Protein 3Q2I (pdb70)

B-factor: mean 26.05, std 10.59, range [9.81, 69.92]

CATH classification: 3.40.50.720 (+1 more: 3.30.360.10)

Sequence (345 aa):
MIVIPPITDRKIRFALVGCGRIANNHFGALEKHADRAELIDVCDIDPAALKAAVERTGARGHASLTDMLAQTDADIVILTTPSGLHPTQSIECSEAGFHVMTEKPMATRWEDGLEMVKAADKAKKHLFVVKQNRRNATLQLLKRAMQEKRFGRIYMVNVNVFWTRPQEYYDAAGWRGTWEFDGGAFMNQASHYVDLLDWLIGPVESVQAYTATLARRNIEVEDTGTVSVKWRSGALGSSMNVVTMLTYPKNLEGSITILGEKGSVRVGGVAVNEIQHWEFSEPHAMDEEIKDASGFGHPLYYDNVIKTMRGEATPETDGREGLKSLELLIAMYLSARDGRRVSLPLDY

Radius of gyration: 20.28 Å; Cα contacts (8 Å, |Δi|>4): 766; chains: 1; bounding box: 46×45×51 Å

Nearest PDB structures (foldseek):
  3q2i-assembly1_A  TM=1.003E+00  e=2.023E-79  Chromobacterium violaceum
  3q2k-assembly2_M  TM=9.928E-01  e=6.592E-62  Bordetella pertussis Tohama I
  3q2k-assembly2_O  TM=9.960E-01  e=1.313E-60  Bordetella pertussis Tohama I
  3q2k-assembly2_P  TM=9.983E-01  e=7.546E-59  Bordetella pertussis Tohama I
  3q2k-assembly1_F  TM=9.954E-01  e=3.368E-58  Bordetella pertussis Tohama I

Organism: Chromobacterium violaceum (strain ATCC 12472 / DSM 30191 / JCM 1249 / CCUG 213 / NBRC 12614 / NCIMB 9131 / NCTC 9757 / MK) (NCBI:txid243365)

Solvent-accessible surface area: 15577 Å² total; per-residue (Å²): 219,108,138,63,99,74,28,98,141,93,82,0,57,0,0,0,6,7,12,44,150,62,0,82,64,0,13,22,0,8,92,139,31,48,134,69,2,68,22,31,3,0,2,21,155,72,107,71,32,24,126,64,4,46,118,107,36,68,5,173,35,13,72,39,17,85,69,0,15,89,118,13,81,8,17,0,0,0,0,10,20,34,7,14,64,1,2,96,23,0,40,58,0,2,134,54,38,19,9,0,0,0,12,43,11,4,0,9,117,33,105,48,0,49,79,0,11,137,14,4,65,174,32,115,66,50,8,1,2,0,18,33,31,23,107,35,34,6,0,38,4,0,46,82,0,31,116,91,158,20,1,26,140,20,108,82,1,40,0,16,0,50,29,32,46,60,48,135,39,6,98,62,38,74,58,36,3,34,103,80,60,1,1,0,0,0,0,19,12,0,10,31,5,0,5,1,1,33,28,7,20,15,84,5,51,4,1,70,9,172,42,38,55,122,57,53,127,31,98,0,4,0,31,7,54,0,52,5,75,2,115,65,34,1,90,9,38,0,41,3,27,0,49,19,196,87,142,50,112,26,0,1,0,30,0,67,12,114,77,7,35,1,71,0,0,19,73,41,1,70,79,22,80,83,46,110,30,76,108,124,59,76,0,36,133,69,24,127,127,18,68,77,122,19,12,18,56,16,0,28,18,0,0,75,13,10,37,52,112,40,105,34,76,3,55,3,134,30,3,21,95,10,3,29,2,2,18,0,0,32,47,1,26,168,67,67,114,147,8,65,20,48,42,69,250

Foldseek 3Di:
DPDDAFDADQAAEEEEEDLDDCVVVVLVLCVVVVVRYAYAEYEYLDVVSQVVCCVVRVHHYDNDLVVCLVDDPGQEYEYPDQQLCQLVSLLVQLVSQHAYEYEPPNHLDQVSLVNSVVSNVVSVHFYHYALQCCPQLLNVLLQVCQVVCQQPQWAEKEWEWEFADDQCNQVVDPQRQASNGYAEQPRHVCVSVLLCCCSRPHAWFWKAKAFDCPDYPGDHGQWMKMWTAHPSRHTYMYTYHNHHPPGQAKGKMWIHHDFWTWIQMDSHSLATDDTGGNDDDPSVVCRVVSNVGGPNVQVVQVSCVSRVNDNHPGTSVNSSRSVQVVVRNVVNNVVVHMGTDDPDD

Structure (mmCIF, N/CA/C/O backbone):
data_3Q2I
#
_entry.id   3Q2I
#
_cell.length_a   106.711
_cell.length_b   106.711
_cell.length_c   143.356
_cell.angle_alpha   90.00
_cell.angle_beta   90.00
_cell.angle_gamma   90.00
#
_symmetry.space_group_name_H-M   'I 4 2 2'
#
loop_
_entity.id
_entity.type
_entity.pdbx_description
1 polymer dehydrogenase
2 non-polymer '1,4-DIHYDRONICOTINAMIDE ADENINE DINUCLEOTIDE'
3 non-polymer '(2S,3S,4R,5R,6R)-5-acetamido-6-[[[(2R,3S,4R,5R)-5-(2,4-dioxopyrimidin-1-yl)-3,4-dihydroxy-oxolan-2-yl]methoxy-hydroxy-phosphoryl]oxy-hydroxy-phosphoryl]oxy-3,4-dihydroxy-oxane-2-carboxylic acid'
4 non-polymer 'CHLORIDE ION'
5 non-polymer 'SODIUM ION'
6 water water
#
loop_
_atom_site.group_PDB
_atom_site.id
_atom_site.type_symbol
_atom_site.label_atom_id
_atom_site.label_alt_id
_atom_site.label_comp_id
_atom_site.label_asym_id
_atom_site.label_entity_id
_atom_site.label_seq_id
_atom_site.pdbx_PDB_ins_code
_atom_site.Cartn_x
_atom_site.Cartn_y
_atom_site.Cartn_z
_atom_site.occupancy
_atom_site.B_iso_or_equiv
_atom_site.auth_seq_id
_atom_site.auth_comp_id
_atom_site.auth_asym_id
_atom_site.auth_atom_id
_atom_site.pdbx_PDB_model_num
ATOM 1 N N . MET A 1 3 ? -15.315 16.466 34.471 1.00 58.80 1 MET A N 1
ATOM 2 C CA . MET A 1 3 ? -15.402 17.783 35.166 1.00 58.45 1 MET A CA 1
ATOM 3 C C . MET A 1 3 ? -16.508 17.696 36.200 1.00 57.83 1 MET A C 1
ATOM 4 O O . MET A 1 3 ? -17.677 17.809 35.842 1.00 57.49 1 MET A O 1
ATOM 9 N N . ILE A 1 4 ? -16.153 17.502 37.467 1.00 55.91 2 ILE A N 1
ATOM 10 C CA . ILE A 1 4 ? -17.068 17.826 38.562 1.00 54.29 2 ILE A CA 1
ATOM 11 C C . ILE A 1 4 ? -17.201 19.350 38.720 1.00 53.11 2 ILE A C 1
ATOM 12 O O . ILE A 1 4 ? -16.328 20.114 38.303 1.00 51.23 2 ILE A O 1
ATOM 17 N N . VAL A 1 5 ? -18.300 19.817 39.301 1.00 51.67 3 VAL A N 1
ATOM 18 C CA . VAL A 1 5 ? -18.307 21.173 39.834 1.00 50.73 3 VAL A CA 1
ATOM 19 C C . VAL A 1 5 ? -17.187 21.321 40.862 1.00 50.63 3 VAL A C 1
ATOM 20 O O . VAL A 1 5 ? -17.130 20.573 41.836 1.00 52.17 3 VAL A O 1
ATOM 24 N N . ILE A 1 6 ? -16.281 22.262 40.611 1.00 49.15 4 ILE A N 1
ATOM 25 C CA . ILE A 1 6 ? -15.296 22.726 41.591 1.00 48.61 4 ILE A CA 1
ATOM 26 C C . ILE A 1 6 ? -15.748 24.038 42.251 1.00 46.61 4 ILE A C 1
ATOM 27 O O . ILE A 1 6 ? -16.248 24.945 41.589 1.00 45.81 4 ILE A O 1
ATOM 32 N N . PRO A 1 7 ? -15.566 24.167 43.570 1.00 45.39 5 PRO A N 1
ATOM 33 C CA . PRO A 1 7 ? -16.030 25.400 44.224 1.00 43.66 5 PR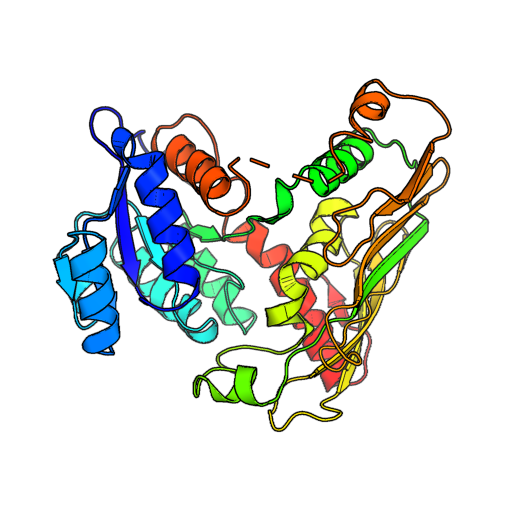O A CA 1
ATOM 34 C C . PRO A 1 7 ? -15.155 26.615 43.906 1.00 40.68 5 PRO A C 1
ATOM 35 O O . PRO A 1 7 ? -13.920 26.501 43.931 1.00 39.53 5 PRO A O 1
ATOM 39 N N . PRO A 1 8 ? -15.783 27.773 43.644 1.00 39.18 6 PRO A N 1
ATOM 40 C CA . PRO A 1 8 ? -15.022 29.002 43.397 1.00 36.27 6 PRO A CA 1
ATOM 41 C C . PRO A 1 8 ? -14.077 29.354 44.556 1.00 36.61 6 PRO A C 1
ATOM 42 O O . PRO A 1 8 ? -14.246 28.918 45.703 1.00 35.63 6 PRO A O 1
ATOM 46 N N . ILE A 1 9 ? -13.037 30.110 44.242 1.00 34.53 7 ILE A N 1
ATOM 47 C CA . ILE A 1 9 ? -12.110 30.589 45.252 1.00 37.85 7 ILE A CA 1
ATOM 48 C C . ILE A 1 9 ? -12.417 32.076 45.436 1.00 41.75 7 ILE A C 1
ATOM 49 O O . ILE A 1 9 ? -12.395 32.841 44.469 1.00 43.53 7 ILE A O 1
ATOM 54 N N . THR A 1 10 ? -12.774 32.478 46.655 1.00 44.51 8 THR A N 1
ATOM 55 C CA . THR A 1 10 ? -13.540 33.726 46.812 1.00 46.96 8 THR A CA 1
ATOM 56 C C . THR A 1 10 ? -12.778 34.835 47.530 1.00 46.51 8 THR A C 1
ATOM 57 O O . THR A 1 10 ? -12.745 35.978 47.063 1.00 49.47 8 THR A O 1
ATOM 61 N N . ASP A 1 11 ? -12.158 34.504 48.656 1.00 46.03 9 ASP A N 1
ATOM 62 C CA . ASP A 1 11 ? -11.817 35.563 49.606 1.00 44.07 9 ASP A CA 1
ATOM 63 C C . ASP A 1 11 ? -10.316 35.656 49.795 1.00 44.66 9 ASP A C 1
ATOM 64 O O . ASP A 1 11 ? -9.824 36.105 50.834 1.00 44.54 9 ASP A O 1
ATOM 69 N N . ARG A 1 12 ? -9.585 35.238 48.769 1.00 40.30 10 ARG A N 1
ATOM 70 C CA . ARG A 1 12 ? -8.143 35.406 48.773 1.00 37.49 10 ARG A CA 1
ATOM 71 C C . ARG A 1 12 ? -7.710 35.581 47.318 1.00 37.70 10 ARG A C 1
ATOM 72 O O . ARG A 1 12 ? -8.507 35.459 46.386 1.00 36.96 10 ARG A O 1
ATOM 80 N N . LYS A 1 13 ? -6.448 35.918 47.111 1.00 34.68 11 LYS A N 1
ATOM 81 C CA . LYS A 1 13 ? -5.929 35.871 45.750 1.00 33.69 11 LYS A CA 1
ATOM 82 C C . LYS A 1 13 ? -5.782 34.400 45.335 1.00 30.31 11 LYS A C 1
ATOM 83 O O . LYS A 1 13 ? -5.568 33.518 46.171 1.00 27.78 11 LYS A O 1
ATOM 89 N N . ILE A 1 14 ? -5.917 34.140 44.034 1.00 30.30 12 ILE A N 1
ATOM 90 C CA . ILE A 1 14 ? -5.456 32.858 43.472 1.00 31.36 12 ILE A CA 1
ATOM 91 C C . ILE A 1 14 ? -3.933 32.695 43.556 1.00 29.68 12 ILE A C 1
ATOM 92 O O . ILE A 1 14 ? -3.181 33.630 43.267 1.00 30.29 12 ILE A O 1
ATOM 97 N N . ARG A 1 15 ? -3.489 31.505 43.940 1.00 27.20 13 ARG A N 1
ATOM 98 C CA . ARG A 1 15 ? -2.090 31.240 44.153 1.00 27.62 13 ARG A CA 1
ATOM 99 C C . ARG A 1 15 ? -1.511 30.463 42.967 1.00 26.62 13 ARG A C 1
ATOM 100 O O . ARG A 1 15 ? -2.119 29.469 42.553 1.00 27.68 13 ARG A O 1
ATOM 108 N N . PHE A 1 16 ? -0.392 30.950 42.443 1.00 26.21 14 PHE A N 1
ATOM 109 C CA . PHE A 1 16 ? 0.325 30.302 41.319 1.00 23.34 14 PHE A CA 1
ATOM 110 C C . PHE A 1 16 ? 1.692 29.777 41.740 1.00 26.84 14 PHE A C 1
ATOM 111 O O . PHE A 1 16 ? 2.405 30.381 42.555 1.00 26.06 14 PHE A O 1
ATOM 119 N N . ALA A 1 17 ? 2.118 28.641 41.178 1.00 25.44 15 ALA A N 1
ATOM 120 C CA . ALA A 1 17 ? 3.516 28.242 41.274 1.00 21.81 15 ALA A CA 1
ATOM 121 C C . ALA A 1 17 ? 4.001 28.104 39.825 1.00 25.43 15 ALA A C 1
ATOM 122 O O . ALA A 1 17 ? 3.171 27.913 38.894 1.00 22.42 15 ALA A O 1
ATOM 124 N N . LEU A 1 18 ? 5.298 28.310 39.610 1.00 23.02 16 LEU A N 1
ATOM 125 C CA . LEU A 1 18 ? 5.801 28.212 38.244 1.00 22.75 16 LEU A CA 1
ATOM 126 C C . LEU A 1 18 ? 7.065 27.365 38.137 1.00 26.09 16 LEU A C 1
ATOM 127 O O . LEU A 1 18 ? 7.968 27.446 38.967 1.00 26.47 16 LEU A O 1
ATOM 132 N N . VAL A 1 19 ? 7.149 26.517 37.114 1.00 23.08 17 VAL A N 1
ATOM 133 C CA . VAL A 1 19 ? 8.360 25.725 36.920 1.00 24.61 17 VAL A CA 1
ATOM 134 C C . VAL A 1 19 ? 8.958 26.001 35.545 1.00 24.83 17 VAL A C 1
ATOM 135 O O . VAL A 1 19 ? 8.230 26.032 34.537 1.00 22.86 17 VAL A O 1
ATOM 139 N N . GLY A 1 20 ? 10.251 26.294 35.545 1.00 21.81 18 GLY A N 1
ATOM 140 C CA . GLY A 1 20 ? 10.950 26.716 34.322 1.00 22.87 18 GLY A CA 1
ATOM 141 C C . GLY A 1 20 ? 11.136 28.209 34.146 1.00 19.59 18 GLY A C 1
ATOM 142 O O . GLY A 1 20 ? 10.354 28.916 33.524 1.00 22.01 18 GLY A O 1
ATOM 143 N N . CYS A 1 21 ? 12.212 28.701 34.761 1.00 25.25 19 CYS A N 1
ATOM 144 C CA . CYS A 1 21 ? 12.346 30.127 34.901 1.00 20.91 19 CYS A CA 1
ATOM 145 C C . CYS A 1 21 ? 13.215 30.623 33.736 1.00 24.65 19 CYS A C 1
ATOM 146 O O . CYS A 1 21 ? 14.340 31.112 33.945 1.00 24.42 19 CYS A O 1
ATOM 149 N N . GLY A 1 22 ? 12.735 30.429 32.511 1.00 23.31 20 GLY A N 1
ATOM 150 C CA . GLY A 1 22 ? 13.444 30.937 31.326 1.00 22.83 20 GLY A CA 1
ATOM 151 C C . GLY A 1 22 ? 12.810 32.124 30.634 1.00 24.42 20 GLY A C 1
ATOM 152 O O . GLY A 1 22 ? 12.200 33.009 31.260 1.00 24.55 20 GLY A O 1
ATOM 153 N N . ARG A 1 23 ? 12.937 32.144 29.307 1.00 20.88 21 ARG A N 1
ATOM 154 C CA . ARG A 1 23 ? 12.490 33.229 28.483 1.00 21.35 21 ARG A CA 1
ATOM 155 C C . ARG A 1 23 ? 11.017 33.579 28.629 1.00 25.79 21 ARG A C 1
ATOM 156 O O . ARG A 1 23 ? 10.699 34.756 28.922 1.00 26.63 21 ARG A O 1
ATOM 164 N N . ILE A 1 24 ? 10.077 32.637 28.407 1.00 22.95 22 ILE A N 1
ATOM 165 C CA . ILE A 1 24 ? 8.677 33.107 28.430 1.00 24.91 22 ILE A CA 1
ATOM 166 C C . ILE A 1 24 ? 8.205 33.260 29.882 1.00 23.64 22 ILE A C 1
ATOM 167 O O . ILE A 1 24 ? 7.177 33.892 30.105 1.00 26.04 22 ILE A O 1
ATOM 172 N N . ALA A 1 25 ? 8.910 32.680 30.841 1.00 21.95 23 ALA A N 1
ATOM 173 C CA . ALA A 1 25 ? 8.494 32.922 32.216 1.00 26.98 23 ALA A CA 1
ATOM 174 C C . ALA A 1 25 ? 8.486 34.435 32.467 1.00 28.23 23 ALA A C 1
ATOM 175 O O . ALA A 1 25 ? 7.680 34.944 33.254 1.00 27.49 23 ALA A O 1
ATOM 177 N N . ASN A 1 26 ? 9.388 35.174 31.823 1.00 27.58 24 ASN A N 1
ATOM 178 C CA . ASN A 1 26 ? 9.301 36.641 31.925 1.00 27.41 24 ASN A CA 1
ATOM 179 C C . ASN A 1 26 ? 7.902 37.210 31.643 1.00 30.73 24 ASN A C 1
ATOM 180 O O . ASN A 1 26 ? 7.381 38.080 32.360 1.00 27.18 24 ASN A O 1
ATOM 185 N N . ASN A 1 27 ? 7.236 36.715 30.603 1.00 26.88 25 ASN A N 1
ATOM 186 C CA . ASN A 1 27 ? 5.910 37.196 30.252 1.00 25.15 25 ASN A CA 1
ATOM 187 C C . ASN A 1 27 ? 4.840 36.782 31.264 1.00 27.05 25 ASN A C 1
ATOM 188 O O . ASN A 1 27 ? 3.812 37.454 31.381 1.00 29.73 25 ASN A O 1
ATOM 193 N N . HIS A 1 28 ? 5.034 35.636 31.909 1.00 26.42 26 HIS A N 1
ATOM 194 C CA . HIS A 1 28 ? 4.124 35.188 32.947 1.00 25.24 26 HIS A CA 1
ATOM 195 C C . HIS A 1 28 ? 4.344 36.037 34.204 1.00 27.77 26 HIS A C 1
ATOM 196 O O . HIS A 1 28 ? 3.356 36.456 34.835 1.00 26.55 26 HIS A O 1
ATOM 203 N N . PHE A 1 29 ? 5.612 36.284 34.550 1.00 25.18 27 PHE A N 1
ATOM 204 C CA . PHE A 1 29 ? 5.865 37.217 35.691 1.00 28.90 27 PHE A CA 1
ATOM 205 C C . PHE A 1 29 ? 5.160 38.565 35.461 1.00 31.87 27 PHE A C 1
ATOM 206 O O . PHE A 1 29 ? 4.429 39.072 36.335 1.00 29.08 27 PHE A O 1
ATOM 214 N N . GLY A 1 30 ? 5.369 39.177 34.303 1.00 33.62 28 GLY A N 1
ATOM 215 C CA . GLY A 1 30 ? 4.714 40.435 33.960 1.00 32.33 28 GLY A CA 1
ATOM 216 C C . GLY A 1 30 ? 3.207 40.335 34.089 1.00 36.25 28 GLY A C 1
ATOM 217 O O . GLY A 1 30 ? 2.544 41.222 34.648 1.00 35.30 28 GLY A O 1
ATOM 218 N N . ALA A 1 31 ? 2.639 39.252 33.560 1.00 32.94 29 ALA A N 1
ATOM 219 C CA . ALA A 1 31 ? 1.203 39.069 33.599 1.00 31.63 29 ALA A CA 1
ATOM 220 C C . ALA A 1 31 ? 0.688 39.012 35.030 1.00 31.72 29 ALA A C 1
ATOM 221 O O . ALA A 1 31 ? -0.367 39.577 35.335 1.00 34.51 29 ALA A O 1
ATOM 223 N N . LEU A 1 32 ? 1.408 38.278 35.863 1.00 30.06 30 LEU A N 1
ATOM 224 C CA . LEU A 1 32 ? 1.026 38.076 37.252 1.00 31.24 30 LEU A CA 1
ATOM 225 C C . LEU A 1 32 ? 1.189 39.378 38.041 1.00 34.49 30 LEU A C 1
ATOM 226 O O . LEU A 1 32 ? 0.324 39.713 38.863 1.00 33.04 30 LEU A O 1
ATOM 231 N N . GLU A 1 33 ? 2.262 40.113 37.745 1.00 33.76 31 GLU A N 1
ATOM 232 C CA . GLU A 1 33 ? 2.450 41.463 38.318 1.00 34.66 31 GLU A CA 1
ATOM 233 C C . GLU A 1 33 ? 1.269 42.369 38.032 1.00 37.11 31 GLU A C 1
ATOM 234 O O . GLU A 1 33 ? 0.766 43.040 38.943 1.00 37.44 31 GLU A O 1
ATOM 240 N N . LYS A 1 34 ? 0.836 42.412 36.776 1.00 34.57 32 LYS A N 1
ATOM 241 C CA . LYS A 1 34 ? -0.391 43.105 36.427 1.00 34.27 32 LYS A CA 1
ATOM 242 C C . LYS A 1 34 ? -1.587 42.673 37.271 1.00 36.04 32 LYS A C 1
ATOM 243 O O . LYS A 1 34 ? -2.374 43.502 37.704 1.00 35.06 32 LYS A O 1
ATOM 249 N N . HIS A 1 35 ? -1.734 41.381 37.519 1.00 34.66 33 HIS A N 1
ATOM 250 C CA . HIS A 1 35 ? -2.975 40.912 38.115 1.00 34.09 33 HIS A CA 1
ATOM 251 C C . HIS A 1 35 ? -2.746 40.783 39.624 1.00 32.50 33 HIS A C 1
ATOM 252 O O . HIS A 1 35 ? -3.421 39.997 40.308 1.00 33.04 33 HIS A O 1
ATOM 259 N N . ALA A 1 36 ? -1.826 41.586 40.168 1.00 30.94 34 ALA A N 1
ATOM 260 C CA . ALA A 1 36 ? -1.399 41.379 41.560 1.00 34.73 34 ALA A CA 1
ATOM 261 C C . ALA A 1 36 ? -2.503 41.493 42.637 1.00 34.13 34 ALA A C 1
ATOM 262 O O . ALA A 1 36 ? -2.336 40.981 43.739 1.00 37.62 34 ALA A O 1
ATOM 264 N N . ASP A 1 37 ? -3.618 42.146 42.346 1.00 35.30 35 ASP A N 1
ATOM 265 C CA . ASP A 1 37 ? -4.706 42.217 43.320 1.00 38.03 35 ASP A CA 1
ATOM 266 C C . ASP A 1 37 ? -5.548 40.946 43.399 1.00 39.10 35 ASP A C 1
ATOM 267 O O . ASP A 1 37 ? -6.193 40.706 44.419 1.00 36.91 35 ASP A O 1
ATOM 272 N N . ARG A 1 38 ? -5.535 40.128 42.339 1.00 37.35 36 ARG A N 1
ATOM 273 C CA . ARG A 1 38 ? -6.361 38.922 42.239 1.00 37.97 36 ARG A CA 1
ATOM 274 C C . ARG A 1 38 ? -5.501 37.667 42.376 1.00 34.82 36 ARG A C 1
ATOM 275 O O . ARG A 1 38 ? -5.991 36.560 42.626 1.00 33.57 36 ARG A O 1
ATOM 283 N N . ALA A 1 39 ? -4.194 37.829 42.193 1.00 34.33 37 ALA A N 1
ATOM 284 C CA . ALA A 1 39 ? -3.311 36.683 42.020 1.00 34.58 37 ALA A CA 1
ATOM 285 C C . ALA A 1 39 ? -1.940 36.944 42.623 1.00 34.65 37 ALA A C 1
ATOM 286 O O . ALA A 1 39 ? -1.413 38.059 42.536 1.00 36.89 37 ALA A O 1
ATOM 288 N N . GLU A 1 40 ? -1.323 35.894 43.151 1.00 32.43 38 GLU A N 1
ATOM 289 C CA . GLU A 1 40 ? 0.079 35.966 43.513 1.00 33.85 38 GLU A CA 1
ATOM 290 C C . GLU A 1 40 ? 0.879 34.726 43.123 1.00 33.14 38 GLU A C 1
ATOM 291 O O . GLU A 1 40 ? 0.364 33.602 43.116 1.00 31.37 38 GLU A O 1
ATOM 297 N N . LEU A 1 41 ? 2.155 34.960 42.834 1.00 30.57 39 LEU A N 1
ATOM 298 C CA . LEU A 1 41 ? 3.098 33.895 42.532 1.00 30.69 39 LEU A CA 1
ATOM 299 C C . LEU A 1 41 ? 3.895 33.588 43.793 1.00 30.53 39 LEU A C 1
ATOM 300 O O . LEU A 1 41 ? 4.693 34.415 44.238 1.00 34.97 39 LEU A O 1
ATOM 305 N N . ILE A 1 42 ? 3.711 32.403 44.357 1.00 30.36 40 ILE A N 1
ATOM 306 C CA . ILE A 1 42 ? 4.261 32.071 45.659 1.00 31.52 40 ILE A CA 1
ATOM 307 C C . ILE A 1 42 ? 5.436 31.102 45.634 1.00 32.16 40 ILE A C 1
ATOM 308 O O . ILE A 1 42 ? 6.128 30.939 46.639 1.00 32.00 40 ILE A O 1
ATOM 313 N N . ASP A 1 43 ? 5.674 30.426 44.498 1.00 29.75 41 ASP A N 1
ATOM 314 C CA . ASP A 1 43 ? 6.733 29.441 44.460 1.00 26.30 41 ASP A CA 1
ATOM 315 C C . ASP A 1 43 ? 7.240 29.334 43.012 1.00 26.43 41 ASP A C 1
ATOM 316 O O . ASP A 1 43 ? 6.423 29.414 42.094 1.00 26.85 41 ASP A O 1
ATOM 321 N N . VAL A 1 44 ? 8.555 29.252 42.845 1.00 24.05 42 VAL A N 1
ATOM 322 C CA . VAL A 1 44 ? 9.162 29.128 41.511 1.00 24.49 42 VAL A CA 1
ATOM 323 C C . VAL A 1 44 ? 10.176 28.004 41.563 1.00 24.63 42 VAL A C 1
ATOM 324 O O . VAL A 1 44 ? 10.739 27.660 42.616 1.00 27.09 42 VAL A O 1
ATOM 328 N N . CYS A 1 45 ? 10.398 27.361 40.403 1.00 25.11 43 CYS A N 1
ATOM 329 C CA . CYS A 1 45 ? 11.256 26.195 40.362 1.00 26.71 43 CYS A CA 1
ATOM 330 C C . CYS A 1 45 ? 12.095 26.238 39.080 1.00 26.42 43 CYS A C 1
ATOM 331 O O . CYS A 1 45 ? 11.563 26.531 38.002 1.00 25.74 43 CYS A O 1
ATOM 334 N N . ASP A 1 46 ? 13.393 25.978 39.225 1.00 26.19 44 ASP A N 1
ATOM 335 C CA . ASP A 1 46 ? 14.301 25.789 38.088 1.00 25.20 44 ASP A CA 1
ATOM 336 C C . ASP A 1 46 ? 15.489 24.920 38.460 1.00 29.03 44 ASP A C 1
ATOM 337 O O . ASP A 1 46 ? 16.015 25.006 39.593 1.00 30.33 44 ASP A O 1
ATOM 342 N N . ILE A 1 47 ? 15.899 24.014 37.569 1.00 27.17 45 ILE A N 1
ATOM 343 C CA . ILE A 1 47 ? 17.041 23.161 37.898 1.00 27.59 45 ILE A CA 1
ATOM 344 C C . ILE A 1 47 ? 18.372 23.916 37.733 1.00 26.51 45 ILE A C 1
ATOM 345 O O . ILE A 1 47 ? 19.438 23.371 38.054 1.00 28.91 45 ILE A O 1
ATOM 350 N N . ASP A 1 48 ? 18.328 25.109 37.153 1.00 29.53 46 ASP A N 1
ATOM 351 C CA . ASP A 1 48 ? 19.539 25.926 37.004 1.00 32.72 46 ASP A CA 1
ATOM 352 C C . ASP A 1 48 ? 19.546 26.998 38.107 1.00 31.15 46 ASP A C 1
ATOM 353 O O . ASP A 1 48 ? 18.718 27.904 38.082 1.00 30.96 46 ASP A O 1
ATOM 358 N N . PRO A 1 49 ? 20.476 26.893 39.067 1.00 36.43 47 PRO A N 1
ATOM 359 C CA . PRO A 1 49 ? 20.550 27.844 40.190 1.00 35.87 47 PRO A CA 1
ATOM 360 C C . PRO A 1 49 ? 20.475 29.332 39.844 1.00 36.86 47 PRO A C 1
ATOM 361 O O . PRO A 1 49 ? 19.724 30.094 40.482 1.00 35.89 47 PRO A O 1
ATOM 365 N N . ALA A 1 50 ? 21.208 29.776 38.831 1.00 35.97 48 ALA A N 1
ATOM 366 C CA . ALA A 1 50 ? 21.138 31.168 38.432 1.00 34.07 48 ALA A CA 1
ATOM 367 C C . ALA A 1 50 ? 19.778 31.605 37.901 1.00 35.14 48 ALA A C 1
ATOM 368 O O . ALA A 1 50 ? 19.329 32.729 38.163 1.00 34.09 48 ALA A O 1
ATOM 370 N N . ALA A 1 51 ? 19.147 30.779 37.061 1.00 29.97 49 ALA A N 1
ATOM 371 C CA . ALA A 1 51 ? 17.881 31.219 36.497 1.00 30.40 49 ALA A CA 1
ATOM 372 C C . ALA A 1 51 ? 16.866 31.34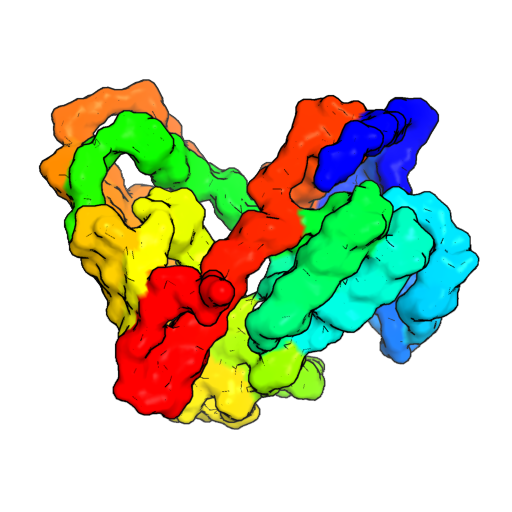2 37.652 1.00 26.07 49 ALA A C 1
ATOM 373 O O . ALA A 1 51 ? 15.986 32.201 37.628 1.00 27.75 49 ALA A O 1
ATOM 375 N N . LEU A 1 52 ? 16.947 30.390 38.572 1.00 26.50 50 LEU A N 1
ATOM 376 C CA . LEU A 1 52 ? 16.077 30.372 39.735 1.00 26.95 50 LEU A CA 1
ATOM 377 C C . LEU A 1 52 ? 16.341 31.574 40.639 1.00 27.12 50 LEU A C 1
ATOM 378 O O . LEU A 1 52 ? 15.408 32.269 41.031 1.00 29.09 50 LEU A O 1
ATOM 383 N N . LYS A 1 53 ? 17.623 31.877 40.835 1.00 30.77 51 LYS A N 1
ATOM 384 C CA . LYS A 1 53 ? 17.993 33.069 41.599 1.00 30.96 51 LYS A CA 1
ATOM 385 C C . LYS A 1 53 ? 17.357 34.329 41.019 1.00 30.16 51 LYS A C 1
ATOM 386 O O . LYS A 1 53 ? 16.754 35.128 41.741 1.00 28.71 51 LYS A O 1
ATOM 392 N N . ALA A 1 54 ? 17.460 34.535 39.710 1.00 26.71 52 ALA A N 1
ATOM 393 C CA . ALA A 1 54 ? 16.909 35.727 39.111 1.00 29.36 52 ALA A CA 1
ATOM 394 C C . ALA A 1 54 ? 15.411 35.809 39.324 1.00 29.73 52 ALA A C 1
ATOM 395 O O . ALA A 1 54 ? 14.879 36.893 39.554 1.00 29.62 52 ALA A O 1
ATOM 397 N N . ALA A 1 55 ? 14.715 34.675 39.177 1.00 29.83 53 ALA A N 1
ATOM 398 C CA . ALA A 1 55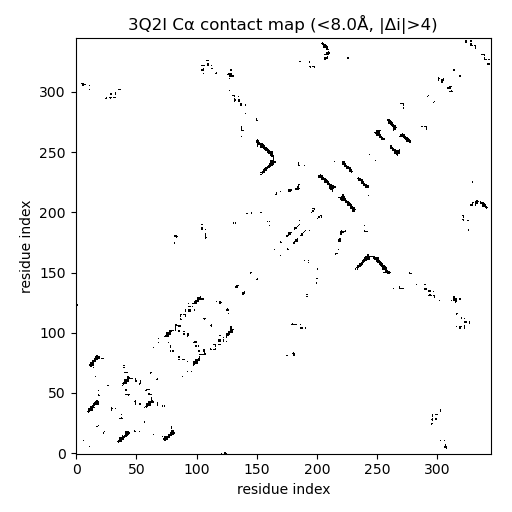 ? 13.259 34.664 39.322 1.00 28.41 53 ALA A CA 1
ATOM 399 C C . ALA A 1 55 ? 12.842 34.973 40.770 1.00 26.10 53 ALA A C 1
ATOM 400 O O . ALA A 1 55 ? 11.895 35.751 41.004 1.00 26.65 53 ALA A O 1
ATOM 402 N N . VAL A 1 56 ? 13.516 34.337 41.716 1.00 25.86 54 VAL A N 1
ATOM 403 C CA . VAL A 1 56 ? 13.169 34.558 43.131 1.00 29.28 54 VAL A CA 1
ATOM 404 C C . VAL A 1 56 ? 13.381 36.029 43.535 1.00 31.22 54 VAL A C 1
ATOM 405 O O . VAL A 1 56 ? 12.566 36.644 44.230 1.00 30.06 54 VAL A O 1
ATOM 409 N N . GLU A 1 57 ? 14.468 36.619 43.055 1.00 32.45 55 GLU A N 1
ATOM 410 C CA . GLU A 1 57 ? 14.746 38.006 43.365 1.00 33.56 55 GLU A CA 1
ATOM 411 C C . GLU A 1 57 ? 13.773 38.959 42.679 1.00 36.67 55 GLU A C 1
ATOM 412 O O . GLU A 1 57 ? 13.275 39.897 43.301 1.00 37.29 55 GLU A O 1
ATOM 418 N N . ARG A 1 58 ? 13.366 38.652 41.447 1.00 32.91 56 ARG A N 1
ATOM 419 C CA . ARG A 1 58 ? 12.374 39.478 40.782 1.00 34.60 56 ARG A CA 1
ATOM 420 C C . ARG A 1 58 ? 10.971 39.393 41.412 1.00 35.69 56 ARG A C 1
ATOM 421 O O . ARG A 1 58 ? 10.247 40.389 41.446 1.00 36.66 56 ARG A O 1
ATOM 429 N N . THR A 1 59 ? 10.546 38.198 41.811 1.00 35.53 57 THR A N 1
ATOM 430 C CA . THR A 1 59 ? 9.113 37.957 42.046 1.00 32.58 57 THR A CA 1
ATOM 431 C C . THR A 1 59 ? 8.816 37.861 43.538 1.00 34.23 57 THR A C 1
ATOM 432 O O . THR A 1 59 ? 7.663 38.012 43.936 1.00 34.73 57 THR A O 1
ATOM 436 N N . GLY A 1 60 ? 9.838 37.576 44.341 1.00 33.35 58 GLY A N 1
ATOM 437 C CA . GLY A 1 60 ? 9.666 37.391 45.785 1.00 35.28 58 GLY A CA 1
ATOM 438 C C . GLY A 1 60 ? 9.190 36.003 46.190 1.00 36.13 58 GLY A C 1
ATOM 439 O O . GLY A 1 60 ? 9.092 35.678 47.376 1.00 34.28 58 GLY A O 1
ATOM 440 N N . ALA A 1 61 ? 8.841 35.173 45.206 1.00 34.37 59 ALA A N 1
ATOM 441 C CA . ALA A 1 61 ? 8.368 33.821 45.463 1.00 32.12 59 ALA A CA 1
ATOM 442 C C . ALA A 1 61 ? 9.446 32.990 46.133 1.00 28.56 59 ALA A C 1
ATOM 443 O O . ALA A 1 61 ? 10.617 33.294 45.939 1.00 33.11 59 ALA A O 1
ATOM 445 N N . ARG A 1 62 ? 9.080 31.928 46.856 1.00 27.45 60 ARG A N 1
ATOM 446 C CA . ARG A 1 62 ? 10.062 30.950 47.294 1.00 28.37 60 ARG A CA 1
ATOM 447 C C . ARG A 1 62 ? 10.601 30.146 46.123 1.00 30.92 60 ARG A C 1
ATOM 448 O O . ARG A 1 62 ? 9.834 29.827 45.198 1.00 30.25 60 ARG A O 1
ATOM 456 N N . GLY A 1 63 ? 11.856 29.722 46.257 1.00 29.58 61 GLY A N 1
ATOM 457 C CA . GLY A 1 63 ? 12.562 28.981 45.195 1.00 30.77 61 GLY A CA 1
ATOM 458 C C . GLY A 1 63 ? 12.684 27.499 45.473 1.00 30.35 61 GLY A C 1
ATOM 459 O O . GLY A 1 63 ? 12.829 27.074 46.619 1.00 31.60 61 GLY A O 1
ATOM 460 N N . HIS A 1 64 ? 12.680 26.665 44.426 1.00 28.98 62 HIS A N 1
ATOM 461 C CA . HIS A 1 64 ? 12.894 25.238 44.623 1.00 28.70 62 HIS A CA 1
ATOM 462 C C . HIS A 1 64 ? 13.740 24.675 43.493 1.00 28.34 62 HIS A C 1
ATOM 463 O O . HIS A 1 64 ? 13.598 25.129 42.361 1.00 30.73 62 HIS A O 1
ATOM 470 N N . ALA A 1 65 ? 14.521 23.645 43.794 1.00 29.26 63 ALA A N 1
ATOM 471 C CA . ALA A 1 65 ? 15.464 23.066 42.850 1.00 31.95 63 ALA A CA 1
ATOM 472 C C . ALA A 1 65 ? 14.901 21.885 42.050 1.00 33.33 63 ALA A C 1
ATOM 473 O O . ALA A 1 65 ? 15.537 21.451 41.090 1.00 35.17 63 ALA A O 1
ATOM 475 N N . SER A 1 66 ? 13.786 21.316 42.498 1.00 31.30 64 SER A N 1
ATOM 476 C CA . SER A 1 66 ? 13.100 20.301 41.711 1.00 30.78 64 SER A CA 1
ATOM 477 C C . SER A 1 66 ? 11.592 20.515 41.761 1.00 30.94 64 SER A C 1
ATOM 478 O O . SER A 1 66 ? 11.049 21.026 42.740 1.00 30.72 64 SER A O 1
ATOM 481 N N . LEU A 1 67 ? 10.882 20.079 40.723 1.00 27.26 65 LEU A N 1
ATOM 482 C CA . LEU A 1 67 ? 9.438 20.154 40.706 1.00 24.31 65 LEU A CA 1
ATOM 483 C C . LEU A 1 67 ? 8.833 19.304 41.818 1.00 24.77 65 LEU A C 1
ATOM 484 O O . LEU A 1 67 ? 7.871 19.714 42.469 1.00 27.09 65 LEU A O 1
ATOM 489 N N . THR A 1 68 ? 9.383 18.118 42.024 1.00 26.16 66 THR A N 1
ATOM 490 C CA . THR A 1 68 ? 8.838 17.185 42.993 1.00 28.97 66 THR A CA 1
ATOM 491 C C . THR A 1 68 ? 8.845 17.779 44.406 1.00 30.88 66 THR A C 1
ATOM 492 O O . THR A 1 68 ? 7.856 17.651 45.125 1.00 31.26 66 THR A O 1
ATOM 496 N N . ASP A 1 69 ? 9.927 18.470 44.750 1.00 32.70 67 ASP A N 1
ATOM 497 C CA . ASP A 1 69 ? 9.966 19.249 45.998 1.00 34.48 67 ASP A CA 1
ATOM 498 C C . ASP A 1 69 ? 8.962 20.388 46.042 1.00 34.42 67 ASP A C 1
ATOM 499 O O . ASP A 1 69 ? 8.282 20.557 47.057 1.00 38.37 67 ASP A O 1
ATOM 504 N N . MET A 1 70 ? 8.924 21.233 45.014 1.00 31.47 68 MET A N 1
ATOM 505 C CA . MET A 1 70 ? 7.967 22.330 45.010 1.00 29.83 68 MET A CA 1
ATOM 506 C C . MET A 1 70 ? 6.551 21.795 45.232 1.00 32.51 68 MET A C 1
ATOM 507 O O . MET A 1 70 ? 5.765 22.427 45.962 1.00 31.97 68 MET A O 1
ATOM 512 N N . LEU A 1 71 ? 6.225 20.633 44.653 1.00 30.18 69 LEU A N 1
ATOM 513 C CA . LEU A 1 71 ? 4.860 20.110 44.734 1.00 32.64 69 LEU A CA 1
ATOM 514 C C . LEU A 1 71 ? 4.539 19.625 46.133 1.00 34.74 69 LEU A C 1
ATOM 515 O O . LEU A 1 71 ? 3.391 19.722 46.576 1.00 35.47 69 LEU A O 1
ATOM 520 N N . ALA A 1 72 ? 5.554 19.094 46.804 1.00 34.92 70 ALA A N 1
ATOM 521 C CA . ALA A 1 72 ? 5.434 18.724 48.219 1.00 38.00 70 ALA A CA 1
ATOM 522 C C . ALA A 1 72 ? 5.201 19.927 49.162 1.00 39.04 70 ALA A C 1
ATOM 523 O O . ALA A 1 72 ? 4.739 19.762 50.293 1.00 41.06 70 ALA A O 1
ATOM 525 N N . GLN A 1 73 ? 5.517 21.137 48.719 1.00 37.30 71 GLN A N 1
ATOM 526 C CA . GLN A 1 73 ? 5.482 22.285 49.610 1.00 38.35 71 GLN A CA 1
ATOM 527 C C . GLN A 1 73 ? 4.396 23.310 49.302 1.00 39.36 71 GLN A C 1
ATOM 528 O O . GLN A 1 73 ? 3.780 23.880 50.210 1.00 38.57 71 GLN A O 1
ATOM 534 N N . THR A 1 74 ? 4.146 23.561 48.024 1.00 34.69 72 THR A N 1
ATOM 535 C CA . THR A 1 74 ? 3.362 24.714 47.635 1.00 33.78 72 THR A CA 1
ATOM 536 C C . THR A 1 74 ? 1.879 24.496 47.932 1.00 33.00 72 THR A C 1
ATOM 537 O O . THR A 1 74 ? 1.382 23.377 47.872 1.00 34.05 72 THR A O 1
ATOM 541 N N . ASP A 1 75 ? 1.166 25.551 48.285 1.00 35.93 73 ASP A N 1
ATOM 542 C CA . ASP A 1 75 ? -0.289 25.443 48.280 1.00 36.42 73 ASP A CA 1
ATOM 543 C C . ASP A 1 75 ? -0.838 26.296 47.147 1.00 33.41 73 ASP A C 1
ATOM 544 O O . ASP A 1 75 ? -1.853 26.983 47.251 1.00 31.12 73 ASP A O 1
ATOM 549 N N . ALA A 1 76 ? -0.126 26.280 46.021 1.00 29.61 74 ALA A N 1
ATOM 550 C CA . ALA A 1 76 ? -0.637 26.994 44.856 1.00 29.41 74 ALA A CA 1
ATOM 551 C C . ALA A 1 76 ? -1.932 26.331 44.420 1.00 25.20 74 ALA A C 1
ATOM 552 O O . ALA A 1 76 ? -2.112 25.136 44.654 1.00 31.09 74 ALA A O 1
ATOM 554 N N . ASP A 1 77 ? -2.812 27.111 43.801 1.00 25.72 75 ASP A N 1
ATOM 555 C CA . ASP A 1 77 ? -4.017 26.591 43.149 1.00 24.38 75 ASP A CA 1
ATOM 556 C C . ASP A 1 77 ? -3.620 25.990 41.778 1.00 24.83 75 ASP A C 1
ATOM 557 O O . ASP A 1 77 ? -4.140 24.949 41.387 1.00 23.92 75 ASP A O 1
ATOM 562 N N . ILE A 1 78 ? -2.764 26.708 41.067 1.00 25.50 76 ILE A N 1
ATOM 563 C CA . ILE A 1 78 ? -2.331 26.354 39.700 1.00 23.50 76 ILE A CA 1
ATOM 564 C C . ILE A 1 78 ? -0.806 26.297 39.600 1.00 25.17 76 ILE A C 1
ATOM 565 O O . ILE A 1 78 ? -0.102 27.138 40.165 1.00 24.76 76 ILE A O 1
ATOM 570 N N . VAL A 1 79 ? -0.281 25.308 38.877 1.00 24.01 77 VAL A N 1
ATOM 571 C CA . VAL A 1 79 ? 1.158 25.145 38.660 1.00 21.89 77 VAL A CA 1
ATOM 572 C C . VAL A 1 79 ? 1.367 25.437 37.182 1.00 23.28 77 VAL A C 1
ATOM 573 O O . VAL A 1 79 ? 0.662 24.865 36.337 1.00 20.74 77 VAL A O 1
ATOM 577 N N . ILE A 1 80 ? 2.257 26.369 36.876 1.00 20.40 78 ILE A N 1
ATOM 578 C CA . ILE A 1 80 ? 2.433 26.880 35.514 1.00 20.97 78 ILE A CA 1
ATOM 579 C C . ILE A 1 80 ? 3.675 26.174 34.963 1.00 22.39 78 ILE A C 1
ATOM 580 O O . ILE A 1 80 ? 4.715 26.091 35.642 1.00 19.52 78 ILE A O 1
ATOM 585 N N . LEU A 1 81 ? 3.568 25.607 33.750 1.00 18.27 79 LEU A N 1
ATOM 586 C CA . LEU A 1 81 ? 4.702 24.876 33.167 1.00 20.74 79 LEU A CA 1
ATOM 587 C C . LEU A 1 81 ? 5.331 25.693 32.029 1.00 18.28 79 LEU A C 1
ATOM 588 O O . LEU A 1 81 ? 4.729 25.857 30.956 1.00 20.22 79 LEU A O 1
ATOM 593 N N . THR A 1 82 ? 6.509 26.266 32.280 1.00 18.97 80 THR A N 1
ATOM 594 C CA . THR A 1 82 ? 7.215 27.079 31.301 1.00 19.56 80 THR A CA 1
ATOM 595 C C . THR A 1 82 ? 8.617 26.458 31.058 1.00 21.25 80 THR A C 1
ATOM 596 O O . THR A 1 82 ? 9.611 27.146 30.773 1.00 22.14 80 THR A O 1
ATOM 600 N N . THR A 1 83 ? 8.664 25.135 31.122 1.00 21.47 81 THR A N 1
ATOM 601 C CA . THR A 1 83 ? 9.803 24.278 30.800 1.00 19.58 81 THR A CA 1
ATOM 602 C C . THR A 1 83 ? 9.851 23.912 29.318 1.00 19.75 81 THR A C 1
ATOM 603 O O . THR A 1 83 ? 8.933 24.238 28.558 1.00 19.41 81 THR A O 1
ATOM 607 N N . PRO A 1 84 ? 10.955 23.295 28.907 1.00 17.16 82 PRO A N 1
ATOM 608 C CA . PRO A 1 84 ? 10.956 22.744 27.550 1.00 17.65 82 PRO A CA 1
ATOM 609 C C . PRO A 1 84 ? 9.691 21.928 27.217 1.00 18.72 82 PRO A C 1
ATOM 610 O O . PRO A 1 84 ? 9.204 21.172 28.059 1.00 18.71 82 PRO A O 1
ATOM 614 N N . SER A 1 85 ? 9.214 22.051 25.984 1.00 18.25 83 SER A N 1
ATOM 615 C CA . SER A 1 85 ? 7.894 21.559 25.609 1.00 18.00 83 SER A CA 1
ATOM 616 C C . SER A 1 85 ? 7.727 20.077 25.895 1.00 15.85 83 SER A C 1
ATOM 617 O O . SER A 1 85 ? 6.669 19.658 26.404 1.00 16.23 83 SER A O 1
ATOM 620 N N . GLY A 1 86 ? 8.745 19.273 25.566 1.00 16.13 84 GLY A N 1
ATOM 621 C CA . GLY A 1 86 ? 8.682 17.812 25.736 1.00 18.88 84 GLY A CA 1
ATOM 622 C C . GLY A 1 86 ? 8.619 17.339 27.184 1.00 17.47 84 GLY A C 1
ATOM 623 O O . GLY A 1 86 ? 8.356 16.168 27.477 1.00 17.97 84 GLY A O 1
ATOM 624 N N . LEU A 1 87 ? 8.877 18.277 28.121 1.00 18.30 85 LEU A N 1
ATOM 625 C CA . LEU A 1 87 ? 8.679 17.970 29.530 1.00 17.39 85 LEU A CA 1
ATOM 626 C C . LEU A 1 87 ? 7.277 18.281 30.059 1.00 16.26 85 LEU A C 1
ATOM 627 O O . LEU A 1 87 ? 6.897 17.749 31.097 1.00 18.11 85 LEU A O 1
ATOM 632 N N . HIS A 1 88 ? 6.478 19.016 29.308 1.00 15.32 86 HIS A N 1
ATOM 633 C CA . HIS A 1 88 ? 5.149 19.406 29.833 1.00 15.28 86 HIS A CA 1
ATOM 634 C C . HIS A 1 88 ? 4.330 18.180 30.229 1.00 18.24 86 HIS A C 1
ATOM 635 O O . HIS A 1 88 ? 3.621 18.184 31.205 1.00 18.18 86 HIS A O 1
ATOM 642 N N . PRO A 1 89 ? 4.291 17.126 29.394 1.00 16.99 87 PRO A N 1
ATOM 643 C CA . PRO A 1 89 ? 3.396 16.025 29.765 1.00 18.33 87 PRO A CA 1
ATOM 644 C C . PRO A 1 89 ? 3.738 15.358 31.085 1.00 18.28 87 PRO A C 1
ATOM 645 O O . PRO A 1 89 ? 2.825 15.141 31.909 1.00 18.64 87 PRO A O 1
ATOM 649 N N . THR A 1 90 ? 4.988 14.937 31.286 1.00 16.80 88 THR A N 1
ATOM 650 C CA . THR A 1 90 ? 5.338 14.260 32.536 1.00 19.57 88 THR A CA 1
ATOM 651 C C . THR A 1 90 ? 5.103 15.225 33.705 1.00 20.09 88 THR A C 1
ATOM 652 O O . THR A 1 90 ? 4.606 14.772 34.739 1.00 20.98 88 THR A O 1
ATOM 656 N N . GLN A 1 91 ? 5.496 16.488 33.533 1.00 19.30 89 GLN A N 1
ATOM 657 C CA . GLN A 1 91 ? 5.273 17.454 34.639 1.00 19.75 89 GLN A CA 1
ATOM 658 C C . GLN A 1 91 ? 3.787 17.677 34.912 1.00 22.01 89 GLN A C 1
ATOM 659 O O . GLN A 1 91 ? 3.352 17.695 36.082 1.00 22.81 89 GLN A O 1
ATOM 665 N N . SER A 1 92 ? 2.980 17.874 33.871 1.00 19.67 90 SER A N 1
ATOM 666 C CA . SER A 1 92 ? 1.537 18.061 34.058 1.00 18.60 90 SER A CA 1
ATOM 667 C C . SER A 1 92 ? 0.930 16.883 34.810 1.00 18.58 90 SER A C 1
ATOM 668 O O . SER A 1 92 ? 0.139 17.047 35.760 1.00 20.58 90 SER A O 1
ATOM 671 N N . ILE A 1 93 ? 1.229 15.668 34.358 1.00 17.27 91 ILE A N 1
ATOM 672 C CA . ILE A 1 93 ? 0.680 14.468 34.996 1.00 19.82 91 ILE A CA 1
ATOM 673 C C . ILE A 1 93 ? 1.078 14.399 36.490 1.00 21.06 91 ILE A C 1
ATOM 674 O O . ILE A 1 93 ? 0.225 14.109 37.350 1.00 20.93 91 ILE A O 1
ATOM 679 N N . GLU A 1 94 ? 2.326 14.732 36.799 1.00 21.11 92 GLU A N 1
ATOM 680 C CA . GLU A 1 94 ? 2.775 14.763 38.210 1.00 22.13 92 GLU A CA 1
ATOM 681 C C . GLU A 1 94 ? 1.983 15.806 39.017 1.00 25.27 92 GLU A C 1
ATOM 682 O O . GLU A 1 94 ? 1.478 15.464 40.119 1.00 23.61 92 GLU A O 1
ATOM 688 N N . CYS A 1 95 ? 1.836 17.020 38.474 1.00 21.69 93 CYS A N 1
ATOM 689 C CA . CYS A 1 95 ? 0.972 18.061 39.078 1.00 20.11 93 CYS A CA 1
ATOM 690 C C . CYS A 1 95 ? -0.448 17.564 39.312 1.00 26.47 93 CYS A C 1
ATOM 691 O O . CYS A 1 95 ? -0.998 17.692 40.416 1.00 24.72 93 CYS A O 1
ATOM 694 N N . SER A 1 96 ? -1.070 16.990 38.280 1.00 21.01 94 SER A N 1
ATOM 695 C CA . SER A 1 96 ? -2.425 16.506 38.429 1.00 22.65 94 SER A CA 1
ATOM 696 C C . SER A 1 96 ? -2.526 15.455 39.517 1.00 24.93 94 SER A C 1
ATOM 697 O O . SER A 1 96 ? -3.457 15.489 40.349 1.00 24.50 94 SER A O 1
ATOM 700 N N . GLU A 1 97 ? -1.591 14.507 39.503 1.00 24.41 95 GLU A N 1
ATOM 701 C CA . GLU A 1 97 ? -1.619 13.422 40.465 1.00 23.68 95 GLU A CA 1
ATOM 702 C C . GLU A 1 97 ? -1.351 13.907 41.904 1.00 25.02 95 GLU A C 1
ATOM 703 O O . GLU A 1 97 ? -1.697 13.202 42.840 1.00 29.13 95 GLU A O 1
ATOM 709 N N . ALA A 1 98 ? -0.737 15.073 42.053 1.00 26.03 96 ALA A N 1
ATOM 710 C CA . ALA A 1 98 ? -0.517 15.680 43.381 1.00 26.21 96 ALA A CA 1
ATOM 711 C C . ALA A 1 98 ? -1.646 16.624 43.759 1.00 28.45 96 ALA A C 1
ATOM 712 O O . ALA A 1 98 ? -1.565 17.325 44.773 1.00 28.61 96 ALA A O 1
ATOM 714 N N . GLY A 1 99 ? -2.687 16.711 42.945 1.00 26.67 97 GLY A N 1
ATOM 715 C CA . GLY A 1 99 ? -3.824 17.554 43.301 1.00 25.98 97 GLY A CA 1
ATOM 716 C C . GLY A 1 99 ? -3.861 19.002 42.848 1.00 27.14 97 GLY A C 1
ATOM 717 O O . GLY A 1 99 ? -4.656 19.776 43.387 1.00 27.08 97 GLY A O 1
ATOM 718 N N . PHE A 1 100 ? -3.108 19.369 41.802 1.00 25.01 98 PHE A N 1
ATOM 719 C CA . PHE A 1 100 ? -3.075 20.753 41.307 1.00 22.37 98 PHE A CA 1
ATOM 720 C C . PHE A 1 100 ? -3.705 20.915 39.930 1.00 22.14 98 PHE A C 1
ATOM 721 O O . PHE A 1 100 ? -3.541 20.034 39.058 1.00 23.79 98 PHE A O 1
ATOM 729 N N . HIS A 1 101 ? -4.431 22.002 39.725 1.00 21.89 99 HIS A N 1
ATOM 730 C CA . HIS A 1 101 ? -4.663 22.552 38.388 1.00 19.46 99 HIS A CA 1
ATOM 731 C C . HIS A 1 101 ? -3.350 22.930 37.726 1.00 21.18 99 HIS A C 1
ATOM 732 O O . HIS A 1 101 ? -2.367 23.311 38.392 1.00 20.38 99 HIS A O 1
ATOM 739 N N . VAL A 1 102 ? -3.309 22.735 36.405 1.00 21.49 100 VAL A N 1
ATOM 740 C CA . VAL A 1 102 ? -2.074 22.935 35.646 1.00 19.71 100 VAL A CA 1
ATOM 741 C C . VAL A 1 102 ? -2.347 23.940 34.546 1.00 16.72 100 VAL A C 1
ATOM 742 O O . VAL A 1 102 ? -3.400 23.916 33.879 1.00 19.06 100 VAL A O 1
ATOM 746 N N . MET A 1 103 ? -1.405 24.847 34.306 1.00 18.20 101 MET A N 1
ATOM 747 C CA . MET A 1 103 ? -1.471 25.693 33.127 1.00 17.50 101 MET A CA 1
ATOM 748 C C . MET A 1 103 ? -0.196 25.376 32.354 1.00 21.57 101 MET A C 1
ATOM 749 O O . MET A 1 103 ? 0.888 25.632 32.863 1.00 21.32 101 MET A O 1
ATOM 754 N N . THR A 1 104 ? -0.296 24.780 31.168 1.00 19.75 102 THR A N 1
ATOM 755 C CA . THR A 1 104 ? 0.936 24.425 30.452 1.00 17.62 102 THR A CA 1
ATOM 756 C C . THR A 1 104 ? 1.141 25.420 29.322 1.00 17.72 102 THR A C 1
ATOM 757 O O . THR A 1 104 ? 0.192 25.843 28.653 1.00 18.21 102 THR A O 1
ATOM 761 N N . GLU A 1 105 ? 2.388 25.858 29.129 1.00 15.99 103 GLU A N 1
ATOM 762 C CA . GLU A 1 105 ? 2.727 26.563 27.911 1.00 16.80 103 GLU A CA 1
ATOM 763 C C . GLU A 1 105 ? 2.499 25.640 26.686 1.00 17.92 103 GLU A C 1
ATOM 764 O O . GLU A 1 105 ? 2.389 24.427 26.848 1.00 18.60 103 GLU A O 1
ATOM 770 N N . LYS A 1 106 ? 2.365 26.271 25.538 1.00 16.51 104 LYS A N 1
ATOM 771 C CA . LYS A 1 106 ? 2.233 25.538 24.268 1.00 19.90 104 LYS A CA 1
ATOM 772 C C . LYS A 1 106 ? 3.618 25.110 23.831 1.00 17.96 104 LYS A C 1
ATOM 773 O O . LYS A 1 106 ? 4.645 25.679 24.210 1.00 19.03 104 LYS A O 1
ATOM 779 N N . PRO A 1 107 ? 3.696 24.107 22.954 1.00 17.49 105 PRO A N 1
ATOM 780 C CA . PRO A 1 107 ? 2.553 23.206 22.765 1.00 17.33 105 PRO A CA 1
ATOM 781 C C . PRO A 1 107 ? 2.448 22.302 23.987 1.00 15.67 105 PRO A C 1
ATOM 782 O O . PRO A 1 107 ? 3.409 22.147 24.740 1.00 18.42 105 PRO A O 1
ATOM 786 N N . MET A 1 108 ? 1.271 21.722 24.195 1.00 17.81 106 MET A N 1
ATOM 787 C CA . MET A 1 108 ? 1.056 20.933 25.389 1.00 15.78 106 MET A CA 1
ATOM 788 C C . MET A 1 108 ? 1.926 19.686 25.469 1.00 17.77 106 MET A C 1
ATOM 789 O O . MET A 1 108 ? 2.281 19.227 26.542 1.00 16.81 106 MET A O 1
ATOM 794 N N . ALA A 1 109 ? 2.252 19.119 24.296 1.00 16.18 107 ALA A N 1
ATOM 795 C CA . ALA A 1 109 ? 3.110 17.939 24.231 1.00 15.76 107 ALA A CA 1
ATOM 796 C C . ALA A 1 109 ? 3.808 17.943 22.884 1.00 13.93 107 ALA A C 1
ATOM 797 O O . ALA A 1 109 ? 3.453 18.754 22.021 1.00 14.21 107 ALA A O 1
ATOM 799 N N . THR A 1 110 ? 4.771 17.032 22.722 1.00 14.25 108 THR A N 1
ATOM 800 C CA . THR A 1 110 ? 5.475 16.908 21.428 1.00 14.12 108 THR A CA 1
ATOM 801 C C . THR A 1 110 ? 5.100 15.583 20.747 1.00 14.87 108 THR A C 1
ATOM 802 O O . THR A 1 110 ? 5.553 15.326 19.630 1.00 16.01 108 THR A O 1
ATOM 806 N N . ARG A 1 111 ? 4.387 14.741 21.471 1.00 15.28 109 ARG A N 1
ATOM 807 C CA . ARG A 1 111 ? 3.983 13.383 21.010 1.00 16.07 109 ARG A CA 1
ATOM 808 C C . ARG A 1 111 ? 2.539 13.158 21.370 1.00 15.35 109 ARG A C 1
ATOM 809 O O . ARG A 1 111 ? 2.038 13.627 22.422 1.00 15.15 109 ARG A O 1
ATOM 817 N N . TRP A 1 112 ? 1.820 12.475 20.479 1.00 14.79 110 TRP A N 1
ATOM 818 C CA . TRP A 1 112 ? 0.387 12.374 20.640 1.00 14.27 110 TRP A CA 1
ATOM 819 C C . TRP A 1 112 ? -0.045 11.664 21.941 1.00 15.83 110 TRP A C 1
ATOM 820 O O . TRP A 1 112 ? -0.882 12.200 22.692 1.00 15.70 110 TRP A O 1
ATOM 831 N N . GLU A 1 113 ? 0.505 10.492 22.195 1.00 14.71 111 GLU A N 1
ATOM 832 C CA . GLU A 1 113 ? 0.031 9.761 23.391 1.00 16.32 111 GLU A CA 1
ATOM 833 C C . GLU A 1 113 ? 0.358 10.567 24.656 1.00 16.56 111 GLU A C 1
ATOM 834 O O . GLU A 1 113 ? -0.428 10.472 25.618 1.00 16.93 111 GLU A O 1
ATOM 840 N N . ASP A 1 114 ? 1.435 11.349 24.642 1.00 15.40 112 ASP A N 1
ATOM 841 C CA . ASP A 1 114 ? 1.766 12.172 25.848 1.00 14.84 112 ASP A CA 1
ATOM 842 C C . ASP A 1 114 ? 0.651 13.228 26.062 1.00 15.38 112 ASP A C 1
ATOM 843 O O . ASP A 1 114 ? 0.187 13.492 27.194 1.00 16.31 112 ASP A O 1
ATOM 848 N N . GLY A 1 115 ? 0.161 13.848 25.001 1.00 15.38 113 GLY A N 1
ATOM 849 C CA . GLY A 1 115 ? -0.935 14.821 25.129 1.00 13.29 113 GLY A CA 1
ATOM 850 C C . GLY A 1 115 ? -2.162 14.137 25.707 1.00 14.89 113 GLY A C 1
ATOM 851 O O . GLY A 1 115 ? -2.876 14.694 26.537 1.00 15.54 113 GLY A O 1
ATOM 852 N N . LEU A 1 116 ? -2.535 12.999 25.126 1.00 14.06 114 LEU A N 1
ATOM 853 C CA . LEU A 1 116 ? -3.669 12.232 25.624 1.00 14.70 114 LEU A CA 1
ATOM 854 C C . LEU A 1 116 ? -3.537 11.931 27.113 1.00 16.37 114 LEU A C 1
ATOM 855 O O . LEU A 1 116 ? -4.522 12.071 27.837 1.00 17.50 114 LEU A O 1
ATOM 860 N N . GLU A 1 117 ? -2.352 11.513 27.541 1.00 17.52 115 GLU A N 1
ATOM 861 C CA . GLU A 1 117 ? -2.133 11.069 28.916 1.00 16.93 115 GLU A CA 1
ATOM 862 C C . GLU A 1 117 ? -2.248 12.279 29.853 1.00 18.79 115 GLU A C 1
ATOM 863 O O . GLU A 1 117 ? -2.760 12.131 30.973 1.00 19.99 115 GLU A O 1
ATOM 869 N N . MET A 1 118 ? -1.817 13.466 29.431 1.00 17.09 116 MET A N 1
ATOM 870 C CA . MET A 1 118 ? -1.943 14.599 30.355 1.00 17.36 116 MET A CA 1
ATOM 871 C C . MET A 1 118 ? -3.415 15.000 30.553 1.00 20.30 116 MET A C 1
ATOM 872 O O . MET A 1 118 ? -3.860 15.365 31.670 1.00 18.63 116 MET A O 1
ATOM 877 N N . VAL A 1 119 ? -4.245 14.891 29.511 1.00 17.02 117 VAL A N 1
ATOM 878 C CA . VAL A 1 119 ? -5.681 15.123 29.595 1.00 17.20 117 VAL A CA 1
ATOM 879 C C . VAL A 1 119 ? -6.362 14.069 30.494 1.00 18.42 117 VAL A C 1
ATOM 880 O O . VAL A 1 119 ? -7.243 14.416 31.311 1.00 19.43 117 VAL A O 1
ATOM 884 N N . LYS A 1 120 ? -6.007 12.807 30.302 1.00 17.24 118 LYS A N 1
ATOM 885 C CA . LYS A 1 120 ? -6.579 11.690 31.088 1.00 17.63 118 LYS A CA 1
ATOM 886 C C . LYS A 1 120 ? -6.265 11.903 32.584 1.00 19.16 118 LYS A C 1
ATOM 887 O O . LYS A 1 120 ? -7.163 11.696 33.417 1.00 20.64 118 LYS A O 1
ATOM 893 N N . ALA A 1 121 ? -5.060 12.394 32.898 1.00 17.87 119 ALA A N 1
ATOM 894 C CA . ALA A 1 121 ? -4.602 12.522 34.305 1.00 18.27 119 ALA A CA 1
ATOM 895 C C . ALA A 1 121 ? -5.359 13.672 34.943 1.00 21.19 119 ALA A C 1
ATOM 896 O O . ALA A 1 121 ? -5.764 13.561 36.119 1.00 19.77 119 ALA A O 1
ATOM 898 N N . ALA A 1 122 ? -5.525 14.767 34.218 1.00 19.64 120 ALA A N 1
ATOM 899 C CA . ALA A 1 122 ? -6.299 15.898 34.725 1.00 19.65 120 ALA A CA 1
ATOM 900 C C . ALA A 1 122 ? -7.762 15.501 34.869 1.00 24.29 120 ALA A C 1
ATOM 901 O O . ALA A 1 122 ? -8.405 15.857 35.866 1.00 23.80 120 ALA A O 1
ATOM 903 N N . ASP A 1 123 ? -8.325 14.775 33.897 1.00 22.11 121 ASP A N 1
ATOM 904 C CA . ASP A 1 123 ? -9.681 14.262 34.043 1.00 22.49 121 ASP A CA 1
ATOM 905 C C . ASP A 1 123 ? -9.802 13.462 35.334 1.00 21.88 121 ASP A C 1
ATOM 906 O O . ASP A 1 123 ? -10.789 13.619 36.068 1.00 24.04 121 ASP A O 1
ATOM 911 N N . LYS A 1 124 ? -8.883 12.541 35.585 1.00 22.04 122 LYS A N 1
ATOM 912 C CA . LYS A 1 124 ? -9.030 11.633 36.705 1.00 24.55 122 LYS A CA 1
ATOM 913 C C . LYS A 1 124 ? -8.862 12.391 38.022 1.00 25.56 122 LYS A C 1
ATOM 914 O O . LYS A 1 124 ? -9.435 11.994 39.041 1.00 26.87 122 LYS A O 1
ATOM 920 N N . ALA A 1 125 ? -8.057 13.449 38.015 1.00 24.55 123 ALA A N 1
ATOM 921 C CA . ALA A 1 125 ? -7.872 14.226 39.238 1.00 24.13 123 ALA A CA 1
ATOM 922 C C . ALA A 1 125 ? -9.017 15.212 39.470 1.00 24.81 123 ALA A C 1
ATOM 923 O O . ALA A 1 125 ? -9.099 15.798 40.547 1.00 27.36 123 ALA A O 1
ATOM 925 N N . LYS A 1 126 ? -9.875 15.427 38.470 1.00 22.48 124 LYS A N 1
ATOM 926 C CA . LYS A 1 126 ? -10.902 16.446 38.521 1.00 22.93 124 LYS A CA 1
ATOM 927 C C . LYS A 1 126 ? -10.262 17.798 38.789 1.00 25.94 124 LYS A C 1
ATOM 928 O O . LYS A 1 126 ? -10.755 18.596 39.606 1.00 26.92 124 LYS A O 1
ATOM 934 N N . LYS A 1 127 ? -9.209 18.084 38.011 1.00 22.48 125 LYS A N 1
ATOM 935 C CA . LYS A 1 127 ? -8.544 19.380 38.071 1.00 22.73 125 LYS A CA 1
ATOM 936 C C . LYS A 1 127 ? -8.418 19.908 36.662 1.00 25.00 125 LYS A C 1
ATOM 937 O O . LYS A 1 127 ? -8.417 19.122 35.700 1.00 23.87 125 LYS A O 1
ATOM 943 N N . HIS A 1 128 ? -8.348 21.220 36.538 1.00 20.09 126 HIS A N 1
ATOM 944 C CA . HIS A 1 128 ? -8.208 21.873 35.231 1.00 21.48 126 HIS A CA 1
ATOM 945 C C . HIS A 1 128 ? -6.833 21.654 34.632 1.00 20.97 126 HIS A C 1
ATOM 946 O O . HIS A 1 128 ? -5.838 21.575 35.341 1.00 20.05 126 HIS A O 1
ATOM 953 N N . LEU A 1 129 ? -6.812 21.598 33.307 1.00 19.53 127 LEU A N 1
ATOM 954 C CA . LEU A 1 129 ? -5.570 21.713 32.537 1.00 18.20 127 LEU A CA 1
ATOM 955 C C . LEU A 1 129 ? -5.844 22.855 31.553 1.00 17.51 127 LEU A C 1
ATOM 956 O O . LEU A 1 129 ? -6.677 22.755 30.642 1.00 19.71 127 LEU A O 1
ATOM 961 N N . PHE A 1 130 ? -5.170 23.991 31.742 1.00 16.56 128 PHE A N 1
ATOM 962 C CA . PHE A 1 130 ? -5.229 25.131 30.819 1.00 18.05 128 PHE A CA 1
ATOM 963 C C . PHE A 1 130 ? -4.027 25.041 29.894 1.00 16.86 128 PHE A C 1
ATOM 964 O O . PHE A 1 130 ? -2.969 24.638 30.352 1.00 17.16 128 PHE A O 1
ATOM 972 N N . VAL A 1 131 ? -4.220 25.381 28.618 1.00 18.70 129 VAL A N 1
ATOM 973 C CA . VAL A 1 131 ? -3.105 25.408 27.654 1.00 19.39 129 VAL A CA 1
ATOM 974 C C . VAL A 1 131 ? -3.063 26.829 27.172 1.00 17.54 129 VAL A C 1
ATOM 975 O O . VAL A 1 131 ? -4.079 27.407 26.765 1.00 21.07 129 VAL A O 1
ATOM 979 N N . VAL A 1 132 ? -1.867 27.409 27.159 1.00 18.39 130 VAL A N 1
ATOM 980 C CA . VAL A 1 132 ? -1.698 28.803 26.782 1.00 19.99 130 VAL A CA 1
ATOM 981 C C . VAL A 1 132 ? -1.759 29.009 25.294 1.00 22.34 130 VAL A C 1
ATOM 982 O O . VAL A 1 132 ? -0.808 28.650 24.596 1.00 27.69 130 VAL A O 1
ATOM 986 N N . LYS A 1 133 ? -2.853 29.564 24.812 1.00 21.55 131 LYS A N 1
ATOM 987 C CA . LYS A 1 133 ? -3.009 30.024 23.422 1.00 21.08 131 LYS A CA 1
ATOM 988 C C . LYS A 1 133 ? -3.382 31.517 23.460 1.00 22.02 131 LYS A C 1
ATOM 989 O O . LYS A 1 133 ? -4.524 31.934 23.195 1.00 21.77 131 LYS A O 1
ATOM 995 N N . GLN A 1 134 ? -2.365 32.326 23.715 1.00 23.14 132 GLN A N 1
ATOM 996 C CA . GLN A 1 134 ? -2.623 33.734 24.039 1.00 24.48 132 GLN A CA 1
ATOM 997 C C . GLN A 1 134 ? -2.919 34.580 22.807 1.00 26.22 132 GLN A C 1
ATOM 998 O O . GLN A 1 134 ? -3.443 35.695 22.920 1.00 27.39 132 GLN A O 1
ATOM 1004 N N . ASN A 1 135 ? -2.619 34.081 21.614 1.00 24.11 133 ASN A N 1
ATOM 1005 C CA . ASN A 1 135 ? -2.862 34.854 20.381 1.00 23.91 133 ASN A CA 1
ATOM 1006 C C . ASN A 1 135 ? -4.313 34.964 19.923 1.00 23.16 133 ASN A C 1
ATOM 1007 O O . ASN A 1 135 ? -4.665 35.820 19.114 1.00 23.89 133 ASN A O 1
ATOM 1012 N N . ARG A 1 136 ? -5.155 34.028 20.372 1.00 22.11 134 ARG A N 1
ATOM 1013 C CA . ARG A 1 136 ? -6.542 33.938 19.946 1.00 21.80 134 ARG A CA 1
ATOM 1014 C C . ARG A 1 136 ? -7.283 35.241 20.268 1.00 21.90 134 ARG A C 1
ATOM 1015 O O . ARG A 1 136 ? -8.182 35.618 19.545 1.00 24.68 134 ARG A O 1
ATOM 1023 N N . ARG A 1 137 ? -6.869 35.904 21.343 1.00 24.49 135 ARG A N 1
ATOM 1024 C CA . ARG A 1 137 ? -7.578 37.149 21.695 1.00 25.01 135 ARG A CA 1
ATOM 1025 C C . ARG A 1 137 ? -7.012 38.385 21.019 1.00 28.29 135 ARG A C 1
ATOM 1026 O O . ARG A 1 137 ? -7.502 39.492 21.247 1.00 27.37 135 ARG A O 1
ATOM 1034 N N . ASN A 1 138 ? -6.054 38.215 20.111 1.00 25.76 136 ASN A N 1
ATOM 1035 C CA . ASN A 1 138 ? -5.630 39.348 19.302 1.00 24.67 136 ASN A CA 1
ATOM 1036 C C . ASN A 1 138 ? -6.823 39.951 18.565 1.00 23.98 136 ASN A C 1
ATOM 1037 O O . ASN A 1 138 ? -7.724 39.244 18.134 1.00 24.32 136 ASN A O 1
ATOM 1042 N N . ALA A 1 139 ? -6.844 41.274 18.423 1.00 26.38 137 ALA A N 1
ATOM 1043 C CA . ALA A 1 139 ? -7.977 41.924 17.797 1.00 26.17 137 ALA A CA 1
ATOM 1044 C C . ALA A 1 139 ? -8.324 41.477 16.381 1.00 23.16 137 ALA A C 1
ATOM 1045 O O . ALA A 1 139 ? -9.497 41.288 16.063 1.00 26.37 137 ALA A O 1
ATOM 1047 N N . THR A 1 140 ? -7.310 41.322 15.529 1.00 25.23 138 THR A N 1
ATOM 1048 C CA . THR A 1 140 ? -7.553 40.821 14.189 1.00 25.56 138 THR A CA 1
ATOM 1049 C C . THR A 1 140 ? -8.191 39.426 14.168 1.00 24.43 138 THR A C 1
ATOM 1050 O O . THR A 1 140 ? -9.167 39.191 13.462 1.00 25.21 138 THR A O 1
ATOM 1054 N N . LEU A 1 141 ? -7.662 38.555 15.021 1.00 24.40 139 LEU A N 1
ATOM 1055 C CA . LEU A 1 141 ? -8.075 37.141 15.090 1.00 24.06 139 LEU A CA 1
ATOM 1056 C C . LEU A 1 141 ? -9.451 37.021 15.716 1.00 24.08 139 LEU A C 1
ATOM 1057 O O . LEU A 1 141 ? -10.262 36.242 15.249 1.00 23.01 139 LEU A O 1
ATOM 1062 N N . GLN A 1 142 ? -9.765 37.895 16.682 1.00 24.47 140 GLN A N 1
ATOM 1063 C CA . GLN A 1 142 ? -11.143 38.019 17.156 1.00 25.44 140 GLN A CA 1
ATOM 1064 C C . GLN A 1 142 ? -12.168 38.461 16.132 1.00 25.88 140 GLN A C 1
ATOM 1065 O O . GLN A 1 142 ? -13.245 37.870 16.046 1.00 25.63 140 GLN A O 1
ATOM 1071 N N . LEU A 1 143 ? -11.854 39.456 15.311 1.00 23.35 141 LEU A N 1
ATOM 1072 C CA . LEU A 1 143 ? -12.789 39.803 14.253 1.00 26.91 141 LEU A CA 1
ATOM 1073 C C . LEU A 1 143 ? -13.032 38.665 13.265 1.00 26.69 141 LEU A C 1
ATOM 1074 O O . LEU A 1 143 ? -14.157 38.447 12.838 1.00 29.22 141 LEU A O 1
ATOM 1079 N N . LEU A 1 144 ? -11.947 38.028 12.817 1.00 25.97 142 LEU A N 1
ATOM 1080 C CA . LEU A 1 144 ? -12.046 36.834 11.989 1.00 25.87 142 LEU A CA 1
ATOM 1081 C C . LEU A 1 144 ? -12.942 35.812 12.674 1.00 22.94 142 LEU A C 1
ATOM 1082 O O . LEU A 1 144 ? -13.849 35.264 12.045 1.00 24.82 142 LEU A O 1
ATOM 1087 N N . LYS A 1 145 ? -12.672 35.517 13.941 1.00 25.49 143 LYS A N 1
ATOM 1088 C CA . LYS A 1 145 ? -13.505 34.525 14.613 1.00 25.86 143 LYS A CA 1
ATOM 1089 C C . LYS A 1 145 ? -14.990 34.926 14.621 1.00 25.91 143 LYS A C 1
ATOM 1090 O O . LYS A 1 145 ? -15.895 34.112 14.379 1.00 26.60 143 LYS A O 1
ATOM 1096 N N . ARG A 1 146 ? -15.234 36.197 14.924 1.00 26.58 144 ARG A N 1
ATOM 1097 C CA . ARG A 1 146 ? -16.597 36.706 14.882 1.00 28.69 144 ARG A CA 1
ATOM 1098 C C . ARG A 1 146 ? -17.239 36.567 13.504 1.00 29.77 144 ARG A C 1
ATOM 1099 O O . ARG A 1 146 ? -18.398 36.141 13.372 1.00 29.74 144 ARG A O 1
ATOM 1107 N N . ALA A 1 147 ? -16.485 36.891 12.453 1.00 30.63 145 ALA A N 1
ATOM 1108 C CA . ALA A 1 147 ? -17.027 36.734 11.114 1.00 29.31 145 ALA A CA 1
ATOM 1109 C C . ALA A 1 147 ? -17.409 35.285 10.853 1.00 28.49 145 ALA A C 1
ATOM 1110 O O . ALA A 1 147 ? -18.441 35.022 10.262 1.00 27.12 145 ALA A O 1
ATOM 1112 N N . MET A 1 148 ? -16.572 34.356 11.308 1.00 31.51 146 MET A N 1
ATOM 1113 C CA . MET A 1 148 ? -16.830 32.927 11.165 1.00 31.61 146 MET A CA 1
ATOM 1114 C C . MET A 1 148 ? -18.093 32.541 11.927 1.00 32.42 146 MET A C 1
ATOM 1115 O O . MET A 1 148 ? -18.982 31.918 11.358 1.00 31.85 146 MET A O 1
ATOM 1120 N N . GLN A 1 149 ? -18.161 32.893 13.211 1.00 31.78 147 GLN A N 1
ATOM 1121 C CA . GLN A 1 149 ? -19.363 32.588 14.021 1.00 33.04 147 GLN A CA 1
ATOM 1122 C C . GLN A 1 149 ? -20.665 33.120 13.414 1.00 32.60 147 GLN A C 1
ATOM 1123 O O . GLN A 1 149 ? -21.717 32.492 13.532 1.00 37.03 147 GLN A O 1
ATOM 1129 N N . GLU A 1 150 ? -20.613 34.280 12.774 1.00 34.79 148 GLU A N 1
ATOM 1130 C CA . GLU A 1 150 ? -21.793 34.830 12.116 1.00 34.76 148 GLU A CA 1
ATOM 1131 C C . GLU A 1 150 ? -22.091 34.213 10.748 1.00 36.02 148 GLU A C 1
ATOM 1132 O O . GLU A 1 150 ? -23.077 34.573 10.124 1.00 35.97 148 GLU A O 1
ATOM 1138 N N . LYS A 1 151 ? -21.235 33.310 10.274 1.00 34.17 149 LYS A N 1
ATOM 1139 C CA . LYS A 1 151 ? -21.347 32.743 8.922 1.00 33.24 149 LYS A CA 1
ATOM 1140 C C . LYS A 1 151 ? -21.254 33.771 7.796 1.00 30.06 149 LYS A C 1
ATOM 1141 O O . LYS A 1 151 ? -21.904 33.637 6.764 1.00 29.57 149 LYS A O 1
ATOM 1147 N N . ARG A 1 152 ? -20.421 34.785 7.963 1.00 28.07 150 ARG A N 1
ATOM 1148 C CA . ARG A 1 152 ? -20.338 35.829 6.956 1.00 28.02 150 ARG A CA 1
ATOM 1149 C C . ARG A 1 152 ? -19.766 35.329 5.624 1.00 29.23 150 ARG A C 1
ATOM 1150 O O . ARG A 1 152 ? -20.034 35.916 4.580 1.00 26.42 150 ARG A O 1
ATOM 1158 N N . PHE A 1 153 ? -18.990 34.243 5.649 1.00 27.19 151 PHE A N 1
ATOM 1159 C CA . PHE A 1 153 ? -18.383 33.778 4.399 1.00 24.96 151 PHE A CA 1
ATOM 1160 C C . PHE A 1 153 ? -19.325 32.870 3.599 1.00 23.09 151 PHE A C 1
ATOM 1161 O O . PHE A 1 153 ? -19.075 32.561 2.427 1.00 24.15 151 PHE A O 1
ATOM 1169 N N . GLY A 1 154 ? -20.396 32.388 4.221 1.00 24.55 152 GLY A N 1
ATOM 1170 C CA . GLY A 1 154 ? -21.119 31.246 3.684 1.00 24.32 152 GLY A CA 1
ATOM 1171 C C . GLY A 1 154 ? -20.117 30.085 3.596 1.00 23.59 152 GLY A C 1
ATOM 1172 O O . GLY A 1 154 ? -19.269 29.940 4.455 1.00 23.64 152 GLY A O 1
ATOM 1173 N N . ARG A 1 155 ? -20.261 29.251 2.579 1.00 23.90 153 ARG A N 1
ATOM 1174 C CA . ARG A 1 155 ? -19.415 28.054 2.443 1.00 21.72 153 ARG A CA 1
ATOM 1175 C C . ARG A 1 155 ? -17.961 28.488 2.245 1.00 20.79 153 ARG A C 1
ATOM 1176 O O . ARG A 1 155 ? -17.691 29.298 1.377 1.00 21.39 153 ARG A O 1
ATOM 1184 N N . ILE A 1 156 ? -17.020 27.932 3.014 1.00 19.23 154 ILE A N 1
ATOM 1185 C CA . ILE A 1 156 ? -15.602 28.217 2.811 1.00 18.00 154 ILE A CA 1
ATOM 1186 C C . ILE A 1 156 ? -15.027 27.320 1.717 1.00 16.45 154 ILE A C 1
ATOM 1187 O O . ILE A 1 156 ? -15.318 26.115 1.684 1.00 16.58 154 ILE A O 1
ATOM 1192 N N . TYR A 1 157 ? -14.212 27.939 0.867 1.00 16.39 155 TYR A N 1
ATOM 1193 C CA . TYR A 1 157 ? -13.656 27.243 -0.282 1.00 16.57 155 TYR A CA 1
ATOM 1194 C C . TYR A 1 157 ? -12.151 27.058 -0.192 1.00 15.95 155 TYR A C 1
ATOM 1195 O O . TYR A 1 157 ? -11.654 25.983 -0.512 1.00 14.89 155 TYR A O 1
ATOM 1204 N N . MET A 1 158 ? -11.411 28.093 0.211 1.00 16.28 156 MET A N 1
ATOM 1205 C CA . MET A 1 158 ? -9.978 28.151 0.066 1.00 15.93 156 MET A CA 1
ATOM 1206 C C . MET A 1 158 ? -9.337 28.947 1.186 1.00 16.30 156 MET A C 1
ATOM 1207 O O . MET A 1 158 ? -9.778 30.033 1.551 1.00 18.16 156 MET A O 1
ATOM 1212 N N . VAL A 1 159 ? -8.284 28.388 1.767 1.00 13.79 157 VAL A N 1
ATOM 1213 C CA . VAL A 1 159 ? -7.561 28.979 2.894 1.00 13.34 157 VAL A CA 1
ATOM 1214 C C . VAL A 1 159 ? -6.055 28.896 2.624 1.00 18.13 157 VAL A C 1
ATOM 1215 O O . VAL A 1 159 ? -5.559 27.855 2.141 1.00 17.46 157 VAL A O 1
ATOM 1219 N N . ASN A 1 160 ? -5.306 29.990 2.857 1.00 16.44 158 ASN A N 1
ATOM 1220 C CA . ASN A 1 160 ? -3.849 29.943 2.798 1.00 17.79 158 ASN A CA 1
ATOM 1221 C C . ASN A 1 160 ? -3.257 30.610 4.006 1.00 17.73 158 ASN A C 1
ATOM 1222 O O . ASN A 1 160 ? -3.642 31.739 4.320 1.00 19.05 158 ASN A O 1
ATOM 1227 N N . VAL A 1 161 ? -2.404 29.910 4.727 1.00 15.28 159 VAL A N 1
ATOM 1228 C CA . VAL A 1 161 ? -1.655 30.493 5.856 1.00 14.01 159 VAL A CA 1
ATOM 1229 C C . VAL A 1 161 ? -0.158 30.518 5.490 1.00 18.51 159 VAL A C 1
ATOM 1230 O O . VAL A 1 161 ? 0.409 29.485 5.109 1.00 17.51 159 VAL A O 1
ATOM 1234 N N . ASN A 1 162 ? 0.549 31.632 5.693 1.00 15.14 160 ASN A N 1
ATOM 1235 C CA . ASN A 1 162 ? 1.987 31.716 5.449 1.00 16.59 160 ASN A CA 1
ATOM 1236 C C . ASN A 1 162 ? 2.656 32.217 6.700 1.00 16.68 160 ASN A C 1
ATOM 1237 O O . ASN A 1 162 ? 2.195 33.176 7.321 1.00 19.46 160 ASN A O 1
ATOM 1242 N N . VAL A 1 163 ? 3.705 31.551 7.107 1.00 13.59 161 VAL A N 1
ATOM 1243 C CA . VAL A 1 163 ? 4.577 32.033 8.214 1.00 15.57 161 VAL A CA 1
ATOM 1244 C C . VAL A 1 163 ? 5.977 32.010 7.643 1.00 18.49 161 VAL A C 1
ATOM 1245 O O . VAL A 1 163 ? 6.638 30.957 7.604 1.00 15.80 161 VAL A O 1
ATOM 1249 N N . PHE A 1 164 ? 6.422 33.203 7.224 1.00 16.57 162 PHE A N 1
ATOM 1250 C CA . PHE A 1 164 ? 7.743 33.336 6.575 1.00 16.38 162 PHE A CA 1
ATOM 1251 C C . PHE A 1 164 ? 8.609 34.160 7.542 1.00 17.97 162 PHE A C 1
ATOM 1252 O O . PHE A 1 164 ? 8.560 35.386 7.526 1.00 21.64 162 PHE A O 1
ATOM 1260 N N . TRP A 1 165 ? 9.307 33.460 8.416 1.00 16.27 163 TRP A N 1
ATOM 1261 C CA . TRP A 1 165 ? 10.016 34.074 9.525 1.00 19.51 163 TRP A CA 1
ATOM 1262 C C . TRP A 1 165 ? 11.497 33.722 9.493 1.00 20.29 163 TRP A C 1
ATOM 1263 O O . TRP A 1 165 ? 12.003 33.018 8.597 1.00 17.55 163 TRP A O 1
ATOM 1274 N N . THR A 1 166 ? 12.229 34.189 10.506 1.00 20.40 164 THR A N 1
ATOM 1275 C CA . THR A 1 166 ? 13.660 34.004 10.482 1.00 19.60 164 THR A CA 1
ATOM 1276 C C . THR A 1 166 ? 14.191 33.575 11.821 1.00 19.35 164 THR A C 1
ATOM 1277 O O . THR A 1 166 ? 13.944 34.277 12.802 1.00 21.78 164 THR A O 1
ATOM 1281 N N . ARG A 1 167 ? 14.909 32.453 11.892 1.00 18.70 165 ARG A N 1
ATOM 1282 C CA . ARG A 1 167 ? 15.527 31.970 13.127 1.00 21.65 165 ARG A CA 1
ATOM 1283 C C . ARG A 1 167 ? 16.924 31.521 12.744 1.00 21.39 165 ARG A C 1
ATOM 1284 O O . ARG A 1 167 ? 17.104 30.622 11.922 1.00 21.25 165 ARG A O 1
ATOM 1292 N N . PRO A 1 168 ? 17.960 32.195 13.285 1.00 23.28 166 PRO A N 1
ATOM 1293 C CA . PRO A 1 168 ? 19.319 31.850 12.902 1.00 21.88 166 PRO A CA 1
ATOM 1294 C C . PRO A 1 168 ? 19.795 30.666 13.744 1.00 20.27 166 PRO A C 1
ATOM 1295 O O . PRO A 1 168 ? 19.124 30.309 14.716 1.00 20.65 166 PRO A O 1
ATOM 1299 N N . GLN A 1 169 ? 20.929 30.063 13.394 1.00 21.29 167 GLN A N 1
ATOM 1300 C CA . GLN A 1 169 ? 21.447 28.964 14.187 1.00 19.97 167 GLN A CA 1
ATOM 1301 C C . GLN A 1 169 ? 21.542 29.291 15.693 1.00 23.21 167 GLN A C 1
ATOM 1302 O O . GLN A 1 169 ? 21.345 28.412 16.554 1.00 21.76 167 GLN A O 1
ATOM 1308 N N . GLU A 1 170 ? 21.915 30.523 16.026 1.00 23.43 168 GLU A N 1
ATOM 1309 C CA . GLU A 1 170 ? 22.175 30.847 17.434 1.00 25.76 168 GLU A C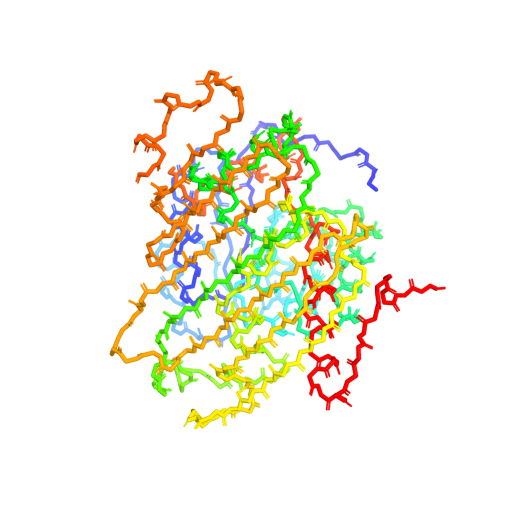A 1
ATOM 1310 C C . GLU A 1 170 ? 20.888 30.741 18.268 1.00 23.70 168 GLU A C 1
ATOM 1311 O O . GLU A 1 170 ? 20.938 30.425 19.458 1.00 23.30 168 GLU A O 1
ATOM 1317 N N . TYR A 1 171 ? 19.723 30.901 17.627 1.00 20.20 169 TYR A N 1
ATOM 1318 C CA . TYR A 1 171 ? 18.438 30.676 18.312 1.00 19.69 169 TYR A CA 1
ATOM 1319 C C . TYR A 1 171 ? 18.315 29.238 18.821 1.00 20.22 169 TYR A C 1
ATOM 1320 O O . TYR A 1 171 ? 17.939 28.983 19.974 1.00 19.91 169 TYR A O 1
ATOM 1329 N N . TYR A 1 172 ? 18.560 28.269 17.940 1.00 20.45 170 TYR A N 1
ATOM 1330 C CA . TYR A 1 172 ? 18.504 26.861 18.316 1.00 19.80 170 TYR A CA 1
ATOM 1331 C C . TYR A 1 172 ? 19.623 26.445 19.265 1.00 21.09 170 TYR A C 1
ATOM 1332 O O . TYR A 1 172 ? 19.428 25.617 20.118 1.00 21.66 170 TYR A O 1
ATOM 1341 N N . ASP A 1 173 ? 20.791 27.084 19.165 1.00 23.52 171 ASP A N 1
ATOM 1342 C CA . ASP A 1 173 ? 21.928 26.645 19.968 1.00 25.25 171 ASP A CA 1
ATOM 1343 C C . ASP A 1 173 ? 21.812 27.181 21.400 1.00 26.37 171 ASP A C 1
ATOM 1344 O O . ASP A 1 173 ? 22.574 26.772 22.282 1.00 25.09 171 ASP A O 1
ATOM 1349 N N . ALA A 1 174 ? 20.865 28.078 21.625 1.00 23.57 172 ALA A N 1
ATOM 1350 C CA . ALA A 1 174 ? 20.705 28.706 22.955 1.00 24.37 172 ALA A CA 1
ATOM 1351 C C . ALA A 1 174 ? 20.508 27.677 24.057 1.00 27.03 172 ALA A C 1
ATOM 1352 O O . ALA A 1 174 ? 20.940 27.876 25.197 1.00 26.92 172 ALA A O 1
ATOM 1354 N N . ALA A 1 175 ? 19.883 26.545 23.743 1.00 22.79 173 ALA A N 1
ATOM 1355 C CA . ALA A 1 175 ? 19.732 25.465 24.727 1.00 22.73 173 ALA A CA 1
ATOM 1356 C C . ALA A 1 175 ? 19.546 24.090 24.077 1.00 26.27 173 ALA A C 1
ATOM 1357 O O . ALA A 1 175 ? 19.059 24.003 22.932 1.00 23.77 173 ALA A O 1
ATOM 1359 N N . GLY A 1 176 ? 19.954 23.037 24.786 1.00 24.41 174 GLY A N 1
ATOM 1360 C CA . GLY A 1 176 ? 20.111 21.695 24.228 1.00 23.00 174 GLY A CA 1
ATOM 1361 C C . GLY A 1 176 ? 18.758 21.182 23.745 1.00 22.38 174 GLY A C 1
ATOM 1362 O O . GLY A 1 176 ? 18.697 20.455 22.747 1.00 23.30 174 GLY A O 1
ATOM 1363 N N . TRP A 1 177 ? 17.699 21.539 24.458 1.00 20.66 175 TRP A N 1
ATOM 1364 C CA . TRP A 1 177 ? 16.361 21.043 24.150 1.00 20.61 175 TRP A CA 1
ATOM 1365 C C . TRP A 1 177 ? 15.881 21.553 22.813 1.00 20.20 175 TRP A C 1
ATOM 1366 O O . TRP A 1 177 ? 15.002 20.924 22.188 1.00 16.87 175 TRP A O 1
ATOM 1377 N N . ARG A 1 178 ? 16.365 22.707 22.363 1.00 18.14 176 ARG A N 1
ATOM 1378 C CA . ARG A 1 178 ? 15.754 23.376 21.215 1.00 17.52 176 ARG A CA 1
ATOM 1379 C C . ARG A 1 178 ? 16.188 22.628 19.952 1.00 18.34 176 ARG A C 1
ATOM 1380 O O . ARG A 1 178 ? 17.326 22.177 19.847 1.00 18.90 176 ARG A O 1
ATOM 1388 N N . GLY A 1 179 ? 15.233 22.504 19.032 1.00 17.08 177 GLY A N 1
ATOM 1389 C CA . GLY A 1 179 ? 15.524 21.899 17.733 1.00 17.53 177 GLY A CA 1
ATOM 1390 C C . GLY A 1 179 ? 15.495 20.389 17.733 1.00 17.12 177 GLY A C 1
ATOM 1391 O O . GLY A 1 179 ? 15.967 19.766 16.785 1.00 16.61 177 GLY A O 1
ATOM 1392 N N . THR A 1 180 ? 14.950 19.768 18.774 1.00 16.60 178 THR A N 1
ATOM 1393 C CA . THR A 1 180 ? 14.918 18.315 18.946 1.00 15.67 178 THR A CA 1
ATOM 1394 C C . THR A 1 180 ? 13.476 17.825 18.823 1.00 17.03 178 THR A C 1
ATOM 1395 O O . THR A 1 180 ? 12.510 18.554 19.146 1.00 15.95 178 THR A O 1
ATOM 1399 N N . TRP A 1 181 ? 13.275 16.623 18.260 1.00 14.28 179 TRP A N 1
ATOM 1400 C CA . TRP A 1 181 ? 11.887 16.139 18.171 1.00 13.27 179 TRP A CA 1
ATOM 1401 C C . TRP A 1 181 ? 11.292 15.947 19.585 1.00 13.44 179 TRP A C 1
ATOM 1402 O O . TRP A 1 181 ? 10.093 16.171 19.819 1.00 15.77 179 TRP A O 1
ATOM 1413 N N . GLU A 1 182 ? 12.127 15.422 20.478 1.00 15.10 180 GLU A N 1
ATOM 1414 C CA . GLU A 1 182 ? 11.590 14.920 21.758 1.00 16.33 180 GLU A CA 1
ATOM 1415 C C . GLU A 1 182 ? 11.127 16.113 22.590 1.00 13.67 180 GLU A C 1
ATOM 1416 O O . GLU A 1 182 ? 10.099 16.022 23.287 1.00 14.04 180 GLU A O 1
ATOM 1422 N N . PHE A 1 183 ? 11.900 17.204 22.542 1.00 15.23 181 PHE A N 1
ATOM 1423 C CA . PHE A 1 183 ? 11.606 18.335 23.446 1.00 14.85 181 PHE A CA 1
ATOM 1424 C C . PHE A 1 183 ? 11.008 19.575 22.820 1.00 13.55 181 PHE A C 1
ATOM 1425 O O . PHE A 1 183 ? 10.445 20.442 23.520 1.00 15.66 181 PHE A O 1
ATOM 1433 N N . ASP A 1 184 ? 11.119 19.711 21.495 1.00 14.25 182 ASP A N 1
ATOM 1434 C CA . ASP A 1 184 ? 10.733 20.925 20.818 1.00 13.15 182 ASP A CA 1
ATOM 1435 C C . ASP A 1 184 ? 9.749 20.741 19.655 1.00 16.98 182 ASP A C 1
ATOM 1436 O O . ASP A 1 184 ? 8.683 21.369 19.605 1.00 16.87 182 ASP A O 1
ATOM 1441 N N . GLY A 1 185 ? 10.142 19.928 18.681 1.00 16.30 183 GLY A N 1
ATOM 1442 C CA . GLY A 1 185 ? 9.475 20.042 17.367 1.00 17.68 183 GLY A CA 1
ATOM 1443 C C . GLY A 1 185 ? 10.059 21.170 16.570 1.00 18.32 183 GLY A C 1
ATOM 1444 O O . GLY A 1 185 ? 10.944 21.884 17.053 1.00 18.62 183 GLY A O 1
ATOM 1445 N N . GLY A 1 186 ? 9.604 21.365 15.331 1.00 14.85 184 GLY A N 1
ATOM 1446 C CA . GLY A 1 186 ? 10.238 22.362 14.446 1.00 14.02 184 GLY A CA 1
ATOM 1447 C C . GLY A 1 186 ? 9.310 23.481 14.057 1.00 15.56 184 GLY A C 1
ATOM 1448 O O . GLY A 1 186 ? 8.513 23.984 14.875 1.00 16.93 184 GLY A O 1
ATOM 1449 N N . ALA A 1 187 ? 9.527 24.005 12.863 1.00 15.23 185 ALA A N 1
ATOM 1450 C CA . ALA A 1 187 ? 8.820 25.189 12.384 1.00 15.69 185 ALA A CA 1
ATOM 1451 C C . ALA A 1 187 ? 7.306 25.139 12.608 1.00 16.92 185 ALA A C 1
ATOM 1452 O O . ALA A 1 187 ? 6.662 26.162 12.905 1.00 18.54 185 ALA A O 1
ATOM 1454 N N . PHE A 1 188 ? 6.698 23.958 12.439 1.00 14.38 186 PHE A N 1
ATOM 1455 C CA . PHE A 1 188 ? 5.259 23.851 12.680 1.00 13.62 186 PHE A CA 1
ATOM 1456 C C . PHE A 1 188 ? 4.878 23.761 14.158 1.00 13.96 186 PHE A C 1
ATOM 1457 O O . PHE A 1 188 ? 3.987 24.509 14.594 1.00 16.59 186 PHE A O 1
ATOM 1465 N N . MET A 1 189 ? 5.535 22.890 14.920 1.00 13.23 187 MET A N 1
ATOM 1466 C CA . MET A 1 189 ? 5.114 22.611 16.310 1.00 13.06 187 MET A CA 1
ATOM 1467 C C . MET A 1 189 ? 5.560 23.705 17.290 1.00 15.69 187 MET A C 1
ATOM 1468 O O . MET A 1 189 ? 4.809 23.968 18.248 1.00 15.97 187 MET A O 1
ATOM 1473 N N . ASN A 1 190 ? 6.717 24.283 17.020 1.00 16.21 188 ASN A N 1
ATOM 1474 C CA . ASN A 1 190 ? 7.174 25.417 17.854 1.00 17.29 188 ASN A CA 1
ATOM 1475 C C . ASN A 1 190 ? 6.773 26.730 17.178 1.00 15.87 188 ASN A C 1
ATOM 1476 O O . ASN A 1 190 ? 5.732 27.301 17.509 1.00 19.12 188 ASN A O 1
ATOM 1481 N N . GLN A 1 191 ? 7.508 27.159 16.159 1.00 17.93 189 GLN A N 1
ATOM 1482 C CA . GLN A 1 191 ? 7.446 28.591 15.801 1.00 19.52 189 GLN A CA 1
ATOM 1483 C C . GLN A 1 191 ? 6.104 29.060 15.291 1.00 21.42 189 GLN A C 1
ATOM 1484 O O . GLN A 1 191 ? 5.552 30.088 15.723 1.00 22.46 189 GLN A O 1
ATOM 1490 N N . ALA A 1 192 ? 5.507 28.260 14.410 1.00 18.84 190 ALA A N 1
ATOM 1491 C CA . ALA A 1 192 ? 4.232 28.627 13.829 1.00 17.19 190 ALA A CA 1
ATOM 1492 C C . ALA A 1 192 ? 3.000 28.014 14.514 1.00 17.27 190 ALA A C 1
ATOM 1493 O O . ALA A 1 192 ? 1.923 27.966 13.910 1.00 19.26 190 ALA A O 1
ATOM 1495 N N . SER A 1 193 ? 3.132 27.477 15.732 1.00 16.27 191 SER A N 1
ATOM 1496 C CA . SER A 1 193 ? 2.036 26.751 16.334 1.00 17.13 191 SER A CA 1
ATOM 1497 C C . SER A 1 193 ? 0.771 27.588 16.532 1.00 17.37 191 SER A C 1
ATOM 1498 O O . SER A 1 193 ? -0.311 27.033 16.486 1.00 18.76 191 SER A O 1
ATOM 1501 N N . HIS A 1 194 ? 0.913 28.888 16.731 1.00 19.33 192 HIS A N 1
ATOM 1502 C CA . HIS A 1 194 ? -0.274 29.746 16.899 1.00 19.62 192 HIS A CA 1
ATOM 1503 C C . HIS A 1 194 ? -1.035 29.929 15.589 1.00 20.10 192 HIS A C 1
ATOM 1504 O O . HIS A 1 194 ? -2.152 30.435 15.578 1.00 19.38 192 HIS A O 1
ATOM 1511 N N . TYR A 1 195 ? -0.384 29.600 14.466 1.00 18.00 193 TYR A N 1
ATOM 1512 C CA . TYR A 1 195 ? -1.019 29.652 13.158 1.00 17.56 193 TYR A CA 1
ATOM 1513 C C . TYR A 1 195 ? -1.622 28.293 12.808 1.00 15.02 193 TYR A C 1
ATOM 1514 O O . TYR A 1 195 ? -2.712 28.241 12.243 1.00 18.26 193 TYR A O 1
ATOM 1523 N N . VAL A 1 196 ? -0.946 27.204 13.179 1.00 15.80 194 VAL A N 1
ATOM 1524 C CA . VAL A 1 196 ? -1.563 25.877 13.065 1.00 14.51 194 VAL A CA 1
ATOM 1525 C C . VAL A 1 196 ? -2.889 25.885 13.810 1.00 15.07 194 VAL A C 1
ATOM 1526 O O . VAL A 1 196 ? -3.896 25.302 13.364 1.00 17.21 194 VAL A O 1
ATOM 1530 N N . ASP A 1 197 ? -2.878 26.561 14.973 1.00 17.88 195 ASP A N 1
ATOM 1531 C CA . ASP A 1 197 ? -4.076 26.635 15.790 1.00 17.10 195 ASP A CA 1
ATOM 1532 C C . ASP A 1 197 ? -5.261 27.181 15.006 1.00 15.55 195 ASP A C 1
ATOM 1533 O O . ASP A 1 197 ? -6.402 26.841 15.305 1.00 19.00 195 ASP A O 1
ATOM 1538 N N . LEU A 1 198 ? -5.018 28.096 14.067 1.00 14.99 196 LEU A N 1
ATOM 1539 C CA . LEU A 1 198 ? -6.152 28.707 13.371 1.00 14.83 196 LEU A CA 1
ATOM 1540 C C . LEU A 1 198 ? -6.932 27.729 12.495 1.00 14.52 196 LEU A C 1
ATOM 1541 O O . LEU A 1 198 ? -8.040 28.002 12.055 1.00 17.31 196 LEU A O 1
ATOM 1546 N N . LEU A 1 199 ? -6.255 26.651 12.082 1.00 16.56 197 LEU A N 1
ATOM 1547 C CA . LEU A 1 199 ? -6.884 25.755 11.122 1.00 16.59 197 LEU A CA 1
ATOM 1548 C C . LEU A 1 199 ? -8.176 25.135 11.637 1.00 15.11 197 LEU A C 1
ATOM 1549 O O . LEU A 1 199 ? -9.185 25.162 10.933 1.00 17.17 197 LEU A O 1
ATOM 1554 N N . ASP A 1 200 ? -8.160 24.519 12.808 1.00 15.92 198 ASP A N 1
ATOM 1555 C CA . ASP A 1 200 ? -9.374 24.014 13.401 1.00 15.12 198 ASP A CA 1
ATOM 1556 C C . ASP A 1 200 ? -10.199 25.148 14.069 1.00 16.76 198 ASP A C 1
ATOM 1557 O O . ASP A 1 200 ? -11.421 25.178 13.899 1.00 20.22 198 ASP A O 1
ATOM 1562 N N . TRP A 1 201 ? -9.529 26.102 14.729 1.00 16.74 199 TRP A N 1
ATOM 1563 C CA . TRP A 1 201 ? -10.265 27.091 15.565 1.00 17.10 199 TRP A CA 1
ATOM 1564 C C . TRP A 1 201 ? -11.049 28.025 14.656 1.00 18.78 199 TRP A C 1
ATOM 1565 O O . TRP A 1 201 ? -12.223 28.289 14.938 1.00 19.54 199 TRP A O 1
ATOM 1576 N N . LEU A 1 202 ? -10.459 28.495 13.553 1.00 17.15 200 LEU A N 1
ATOM 1577 C CA . LEU A 1 202 ? -11.226 29.406 12.689 1.00 17.29 200 LEU A CA 1
ATOM 1578 C C . LEU A 1 202 ? -11.990 28.628 11.657 1.00 20.00 200 LEU A C 1
ATOM 1579 O O . LEU A 1 202 ? -13.141 28.950 11.407 1.00 21.53 200 LEU A O 1
ATOM 1584 N N . ILE A 1 203 ? -11.352 27.667 10.975 1.00 18.75 201 ILE A N 1
ATOM 1585 C CA . ILE A 1 203 ? -12.015 27.122 9.802 1.00 17.69 201 ILE A CA 1
ATOM 1586 C C . ILE A 1 203 ? -12.905 25.913 10.068 1.00 20.53 201 ILE A C 1
ATOM 1587 O O . ILE A 1 203 ? -13.907 25.717 9.392 1.00 21.86 201 ILE A O 1
ATOM 1592 N N . GLY A 1 204 ? -12.562 25.125 11.082 1.00 17.42 202 GLY A N 1
ATOM 1593 C CA . GLY A 1 204 ? -13.430 24.009 11.458 1.00 17.43 202 GLY A CA 1
ATOM 1594 C C . GLY A 1 204 ? -12.716 22.651 11.361 1.00 17.86 202 GLY A C 1
ATOM 1595 O O . GLY A 1 204 ? -11.497 22.582 11.181 1.00 16.92 202 GLY A O 1
ATOM 1596 N N . PRO A 1 205 ? -13.479 21.567 11.516 1.00 17.21 203 PRO A N 1
ATOM 1597 C CA . PRO A 1 205 ? -12.857 20.249 11.596 1.00 16.18 203 PRO A CA 1
ATOM 1598 C C . PRO A 1 205 ? -12.124 19.891 10.312 1.00 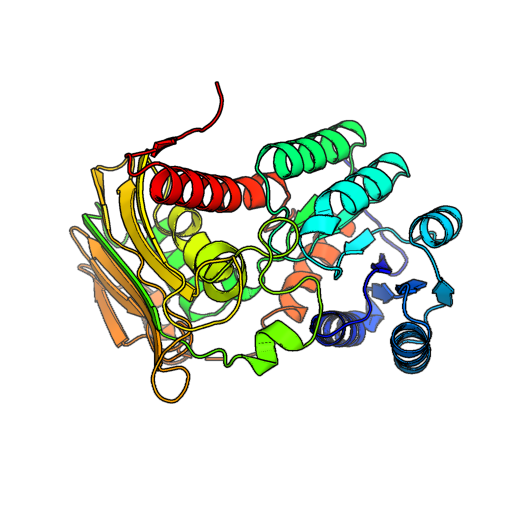15.46 203 PRO A C 1
ATOM 1599 O O . PRO A 1 205 ? -12.695 19.981 9.227 1.00 15.86 203 PRO A O 1
ATOM 1603 N N . VAL A 1 206 ? -10.887 19.404 10.472 1.00 14.48 204 VAL A N 1
ATOM 1604 C CA . VAL A 1 206 ? -10.038 18.975 9.362 1.00 15.22 204 VAL A CA 1
ATOM 1605 C C . VAL A 1 206 ? -10.294 17.489 9.109 1.00 14.31 204 VAL A C 1
ATOM 1606 O O . VAL A 1 206 ? -10.455 16.675 10.041 1.00 14.75 204 VAL A O 1
ATOM 1610 N N . GLU A 1 207 ? -10.356 17.123 7.842 1.00 14.22 205 GLU A N 1
ATOM 1611 C CA . GLU A 1 207 ? -10.516 15.735 7.417 1.00 12.35 205 GLU A CA 1
ATOM 1612 C C . GLU A 1 207 ? -9.167 15.047 7.247 1.00 13.35 205 GLU A C 1
ATOM 1613 O O . GLU A 1 207 ? -8.947 13.996 7.840 1.00 12.60 205 GLU A O 1
ATOM 1619 N N . SER A 1 208 ? -8.220 15.716 6.569 1.00 12.86 206 SER A N 1
ATOM 1620 C CA . SER A 1 208 ? -6.919 15.054 6.315 1.00 12.02 206 SER A CA 1
ATOM 1621 C C . SER A 1 208 ? -5.886 16.120 5.943 1.00 12.58 206 SER A C 1
ATOM 1622 O O . SER A 1 208 ? -6.271 17.263 5.577 1.00 12.68 206 SER A O 1
ATOM 1625 N N . VAL A 1 209 ? -4.619 15.724 6.034 1.00 12.95 207 VAL A N 1
ATOM 1626 C CA . VAL A 1 209 ? -3.535 16.586 5.581 1.00 11.23 207 VAL A CA 1
ATOM 1627 C C . VAL A 1 209 ? -2.564 15.777 4.741 1.00 12.05 207 VAL A C 1
ATOM 1628 O O . VAL A 1 209 ? -2.441 14.554 4.884 1.00 12.48 207 VAL A O 1
ATOM 1632 N N . GLN A 1 210 ? -1.772 16.515 3.929 1.00 12.44 208 GLN A N 1
ATOM 1633 C CA . GLN A 1 210 ? -0.635 15.937 3.186 1.00 12.57 208 GLN A CA 1
ATOM 1634 C C . GLN A 1 210 ? 0.526 16.916 3.331 1.00 12.97 208 GLN A C 1
ATOM 1635 O O . GLN A 1 210 ? 0.372 18.079 2.954 1.00 16.95 208 GLN A O 1
ATOM 1641 N N . ALA A 1 211 ? 1.660 16.495 3.872 1.00 11.01 209 ALA A N 1
ATOM 1642 C CA . ALA A 1 211 ? 2.705 17.441 4.266 1.00 12.65 209 ALA A CA 1
ATOM 1643 C C . ALA A 1 211 ? 4.077 17.069 3.710 1.00 12.32 209 ALA A C 1
ATOM 1644 O O . ALA A 1 211 ? 4.325 15.892 3.414 1.00 13.68 209 ALA A O 1
ATOM 1646 N N . TYR A 1 212 ? 4.928 18.093 3.499 1.00 10.92 210 TYR A N 1
ATOM 1647 C CA . TYR A 1 212 ? 6.354 17.890 3.276 1.00 11.35 210 TYR A CA 1
ATOM 1648 C C . TYR A 1 212 ? 7.051 18.785 4.315 1.00 13.83 210 TYR A C 1
ATOM 1649 O O . TYR A 1 212 ? 6.606 19.903 4.562 1.00 14.95 210 TYR A O 1
ATOM 1658 N N . THR A 1 213 ? 8.086 18.232 4.933 1.00 12.32 211 THR A N 1
ATOM 1659 C CA . THR A 1 213 ? 8.958 19.105 5.721 1.00 14.58 211 THR A CA 1
ATOM 1660 C C . THR A 1 213 ? 10.420 18.770 5.478 1.00 16.23 211 THR A C 1
ATOM 1661 O O . THR A 1 213 ? 10.754 17.728 4.934 1.00 14.41 211 THR A O 1
ATOM 1665 N N . ALA A 1 214 ? 11.307 19.704 5.850 1.00 14.16 212 ALA A N 1
ATOM 1666 C CA . ALA A 1 214 ? 12.715 19.488 5.527 1.00 14.02 212 ALA A CA 1
ATOM 1667 C C . ALA A 1 214 ? 13.534 20.333 6.480 1.00 14.89 212 ALA A C 1
ATOM 1668 O O . ALA A 1 214 ? 12.999 21.324 6.997 1.00 14.86 212 ALA A O 1
ATOM 1670 N N . THR A 1 215 ? 14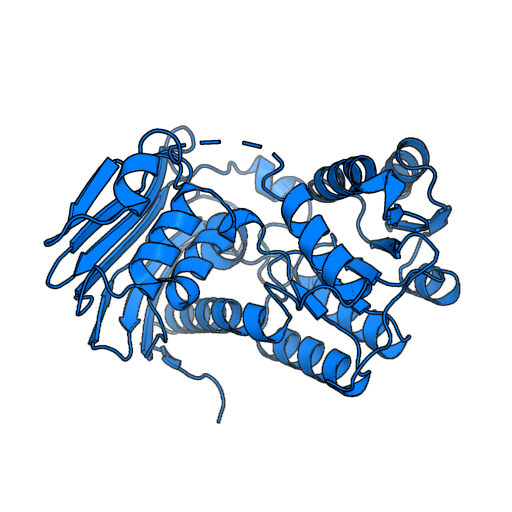.807 19.954 6.618 1.00 14.12 213 THR A N 1
ATOM 1671 C CA . THR A 1 215 ? 15.755 20.839 7.322 1.00 13.39 213 THR A CA 1
ATOM 1672 C C . THR A 1 215 ? 16.659 21.296 6.196 1.00 15.21 213 THR A C 1
ATOM 1673 O O . THR A 1 215 ? 17.564 20.529 5.780 1.00 17.66 213 THR A O 1
ATOM 1677 N N . LEU A 1 216 ? 16.396 22.473 5.652 1.00 16.38 214 LEU A N 1
ATOM 1678 C CA . LEU A 1 216 ? 17.147 22.937 4.479 1.00 14.51 214 LEU A CA 1
ATOM 1679 C C . LEU A 1 216 ? 18.424 23.710 4.787 1.00 19.42 214 LEU A C 1
ATOM 1680 O O . LEU A 1 216 ? 19.283 23.892 3.910 1.00 21.08 214 LEU A O 1
ATOM 1685 N N . ALA A 1 217 ? 18.546 24.171 6.029 1.00 17.19 215 ALA A N 1
ATOM 1686 C CA . ALA A 1 217 ? 19.760 24.972 6.326 1.00 19.66 215 ALA A CA 1
ATOM 1687 C C . ALA A 1 217 ? 20.237 24.840 7.745 1.00 20.78 215 ALA A C 1
ATOM 1688 O O . ALA A 1 217 ? 21.437 24.886 7.988 1.00 25.72 215 ALA A O 1
ATOM 1690 N N . ARG A 1 218 ? 19.348 24.740 8.723 1.00 19.50 216 ARG A N 1
ATOM 1691 C CA A ARG A 1 218 ? 19.833 24.748 10.106 0.50 18.82 216 ARG A CA 1
ATOM 1692 C CA B ARG A 1 218 ? 19.836 24.762 10.106 0.50 19.36 216 ARG A CA 1
ATOM 1693 C C . ARG A 1 218 ? 20.409 23.413 10.545 1.00 20.67 216 ARG A C 1
ATOM 1694 O O . ARG A 1 218 ? 20.090 22.367 9.976 1.00 22.50 216 ARG A O 1
ATOM 1709 N N . ASN A 1 219 ? 21.301 23.454 11.531 1.00 19.59 217 ASN A N 1
ATOM 1710 C CA . ASN A 1 219 ? 21.889 22.261 12.088 1.00 20.06 217 ASN A CA 1
ATOM 1711 C C . ASN A 1 219 ? 21.099 21.799 13.309 1.00 21.03 217 ASN A C 1
ATOM 1712 O O . ASN A 1 219 ? 21.446 22.066 14.470 1.00 21.06 217 ASN A O 1
ATOM 1717 N N . ILE A 1 220 ? 19.977 21.140 13.018 1.00 16.93 218 ILE A N 1
ATOM 1718 C CA . ILE A 1 220 ? 18.995 20.698 13.993 1.00 17.69 218 ILE A CA 1
ATOM 1719 C C . ILE A 1 220 ? 18.348 19.458 13.365 1.00 17.02 218 ILE A C 1
ATOM 1720 O O . ILE A 1 220 ? 18.511 19.257 12.187 1.00 22.45 218 ILE A O 1
ATOM 1725 N N . GLU A 1 221 ? 17.619 18.703 14.153 1.00 17.99 219 GLU A N 1
ATOM 1726 C CA . GLU A 1 221 ? 17.009 17.501 13.569 1.00 19.57 219 GLU A CA 1
ATOM 1727 C C . GLU A 1 221 ? 15.560 17.730 13.152 1.00 18.33 219 GLU A C 1
ATOM 1728 O O . GLU A 1 221 ? 15.089 17.004 12.288 1.00 17.02 219 GLU A O 1
ATOM 1734 N N . VAL A 1 222 ? 14.903 18.771 13.668 1.00 15.38 220 VAL A N 1
ATOM 1735 C CA . VAL A 1 222 ? 13.554 19.150 13.262 1.00 15.56 220 VAL A CA 1
ATOM 1736 C C . VAL A 1 222 ? 13.496 20.026 12.001 1.00 12.57 220 VAL A C 1
ATOM 1737 O O . VAL A 1 222 ? 14.530 20.497 11.502 1.00 14.73 220 VAL A O 1
ATOM 1741 N N . GLU A 1 223 ? 12.324 20.190 11.398 1.00 14.11 221 GLU A N 1
ATOM 1742 C CA . GLU A 1 223 ? 12.201 20.987 10.188 1.00 14.93 221 GLU A CA 1
ATOM 1743 C C . GLU A 1 223 ? 12.412 22.463 10.416 1.00 14.14 221 GLU A C 1
ATOM 1744 O O . GLU A 1 223 ? 11.924 23.015 11.427 1.00 14.47 221 GLU A O 1
ATOM 1750 N N . ASP A 1 224 ? 13.121 23.091 9.485 1.00 14.47 222 ASP A N 1
ATOM 1751 C CA . ASP A 1 224 ? 13.104 24.536 9.378 1.00 13.94 222 ASP A CA 1
ATOM 1752 C C . ASP A 1 224 ? 12.163 25.092 8.343 1.00 13.55 222 ASP A C 1
ATOM 1753 O O . ASP A 1 224 ? 11.981 26.320 8.253 1.00 15.79 222 ASP A O 1
ATOM 1758 N N . THR A 1 225 ? 11.550 24.187 7.545 1.00 12.89 223 THR A N 1
ATOM 1759 C CA . THR A 1 225 ? 10.748 24.579 6.385 1.00 12.47 223 THR A CA 1
ATOM 1760 C C . THR A 1 225 ? 9.680 23.504 6.171 1.00 12.85 223 THR A C 1
ATOM 1761 O O . THR A 1 225 ? 9.969 22.335 6.308 1.00 14.73 223 THR A O 1
ATOM 1765 N N . GLY A 1 226 ? 8.472 23.901 5.783 1.00 13.34 224 GLY A N 1
ATOM 1766 C CA . GLY A 1 226 ? 7.436 22.880 5.550 1.00 12.92 224 GLY A CA 1
ATOM 1767 C C . GLY A 1 226 ? 6.265 23.443 4.802 1.00 12.41 224 GLY A C 1
ATOM 1768 O O . GLY A 1 226 ? 6.008 24.643 4.814 1.00 14.16 224 GLY A O 1
ATOM 1769 N N . THR A 1 227 ? 5.465 22.559 4.215 1.00 11.40 225 THR A N 1
ATOM 1770 C CA . THR A 1 227 ? 4.232 22.946 3.584 1.00 12.03 225 THR A CA 1
ATOM 1771 C C . THR A 1 227 ? 3.208 21.832 3.814 1.00 14.21 225 THR A C 1
ATOM 1772 O O . THR A 1 227 ? 3.588 20.660 3.893 1.00 14.41 225 THR A O 1
ATOM 1776 N N . VAL A 1 228 ? 1.970 22.233 4.061 1.00 11.57 226 VAL A N 1
ATOM 1777 C CA . VAL A 1 228 ? 0.936 21.218 4.289 1.00 12.21 226 VAL A CA 1
ATOM 1778 C C . VAL A 1 228 ? -0.274 21.559 3.449 1.00 13.67 226 VAL A C 1
ATOM 1779 O O . VAL A 1 228 ? -0.730 22.702 3.522 1.00 14.90 226 VAL A O 1
ATOM 1783 N N . SER A 1 229 ? -0.791 20.574 2.703 1.00 12.66 227 SER A N 1
ATOM 1784 C CA . SER A 1 229 ? -2.070 20.621 1.981 1.00 14.51 227 SER A CA 1
ATOM 1785 C C . SER A 1 229 ? -3.136 20.148 2.994 1.00 13.59 227 SER A C 1
ATOM 1786 O O . SER A 1 229 ? -2.919 19.116 3.662 1.00 13.67 227 SER A O 1
ATOM 1789 N N . VAL A 1 230 ? -4.254 20.894 3.126 1.00 10.89 228 VAL A N 1
ATOM 1790 C CA . VAL A 1 230 ? -5.279 20.569 4.099 1.00 11.67 228 VAL A CA 1
ATOM 1791 C C . VAL A 1 230 ? -6.650 20.433 3.418 1.00 12.36 228 VAL A C 1
ATOM 1792 O O . VAL A 1 230 ? -7.039 21.260 2.546 1.00 12.80 228 VAL A O 1
ATOM 1796 N N . LYS A 1 231 ? -7.416 19.411 3.840 1.00 11.66 229 LYS A N 1
ATOM 1797 C CA . LYS A 1 231 ? -8.788 19.206 3.407 1.00 12.26 229 LYS A CA 1
ATOM 1798 C C . LYS A 1 231 ? -9.692 19.245 4.611 1.00 12.59 229 LYS A C 1
ATOM 1799 O O . LYS A 1 231 ? -9.469 18.467 5.545 1.00 13.42 229 LYS A O 1
ATOM 1805 N N . TRP A 1 232 ? -10.686 20.142 4.625 1.00 12.23 230 TRP A N 1
ATOM 1806 C CA . TRP A 1 232 ? -11.648 20.225 5.733 1.00 11.85 230 TRP A CA 1
ATOM 1807 C C . TRP A 1 232 ? -12.839 19.326 5.449 1.00 13.30 230 TRP A C 1
ATOM 1808 O O . TRP A 1 232 ? -13.145 18.998 4.283 1.00 14.39 230 TRP A O 1
ATOM 1819 N N . ARG A 1 233 ? -13.506 18.860 6.530 1.00 13.93 231 ARG A N 1
ATOM 1820 C CA . ARG A 1 233 ? -14.684 18.015 6.387 1.00 14.39 231 ARG A CA 1
ATOM 1821 C C . ARG A 1 233 ? -15.797 18.733 5.626 1.00 15.67 231 ARG A C 1
ATOM 1822 O O . ARG A 1 233 ? -16.609 18.076 4.986 1.00 16.09 231 ARG A O 1
ATOM 1830 N N . SER A 1 234 ? -15.785 20.065 5.636 1.00 16.52 232 SER A N 1
ATOM 1831 C CA . SER A 1 234 ? -16.747 20.834 4.817 1.00 17.89 232 SER A CA 1
ATOM 1832 C C . SER A 1 234 ? -16.460 20.795 3.315 1.00 19.20 232 SER A C 1
ATOM 1833 O O . SER A 1 234 ? -17.306 21.247 2.519 1.00 19.69 232 SER A O 1
ATOM 1836 N N . GLY A 1 235 ? -15.292 20.285 2.918 1.00 17.08 233 GLY A N 1
ATOM 1837 C CA . GLY A 1 235 ? -14.861 20.267 1.508 1.00 14.39 233 GLY A CA 1
ATOM 1838 C C . GLY A 1 235 ? -13.844 21.373 1.270 1.00 14.86 233 GLY A C 1
ATOM 1839 O O . GLY A 1 235 ? -13.171 21.347 0.224 1.00 15.07 233 GLY A O 1
ATOM 1840 N N . ALA A 1 236 ? -13.775 22.354 2.160 1.00 16.08 234 ALA A N 1
ATOM 1841 C CA . ALA A 1 236 ? -12.802 23.483 1.948 1.00 15.43 234 ALA A CA 1
ATOM 1842 C C . ALA A 1 236 ? -11.386 22.930 1.797 1.00 16.09 234 ALA A C 1
ATOM 1843 O O . ALA A 1 236 ? -11.052 21.919 2.470 1.00 13.88 234 ALA A O 1
ATOM 1845 N N . LEU A 1 237 ? -10.559 23.568 0.964 1.00 13.92 235 LEU A N 1
ATOM 1846 C CA . LEU A 1 237 ? -9.162 23.145 0.807 1.00 15.10 235 LEU A CA 1
ATOM 1847 C C . LEU A 1 237 ? -8.230 24.275 1.141 1.00 15.29 235 LEU A C 1
ATOM 1848 O O . LEU A 1 237 ? -8.610 25.453 1.124 1.00 15.91 235 LEU A O 1
ATOM 1853 N N . GLY A 1 238 ? -6.980 23.960 1.450 1.00 13.08 236 GLY A N 1
ATOM 1854 C CA . GLY A 1 238 ? -6.050 25.045 1.715 1.00 15.90 236 GLY A CA 1
ATOM 1855 C C . GLY A 1 238 ? -4.637 24.552 1.900 1.00 15.29 236 GLY A C 1
ATOM 1856 O O . GLY A 1 238 ? -4.370 23.350 1.860 1.00 14.43 236 GLY A O 1
ATOM 1857 N N . SER A 1 239 ? -3.723 25.485 2.143 1.00 13.84 237 SER A N 1
ATOM 1858 C CA A SER A 1 239 ? -2.337 25.128 2.463 0.50 13.85 237 SER A CA 1
ATOM 1859 C CA B SER A 1 239 ? -2.357 25.100 2.499 0.50 14.47 237 SER A CA 1
ATOM 1860 C C . SER A 1 239 ? -1.793 26.026 3.564 1.00 12.54 237 SER A C 1
ATOM 1861 O O . SER A 1 239 ? -2.254 27.168 3.726 1.00 17.02 237 SER A O 1
ATOM 1866 N N . MET A 1 240 ? -0.839 25.505 4.318 1.00 12.94 238 MET A N 1
ATOM 1867 C CA . MET A 1 240 ? -0.032 26.313 5.220 1.00 15.01 238 MET A CA 1
ATOM 1868 C C . MET A 1 240 ? 1.437 26.120 4.897 1.00 16.14 238 MET A C 1
ATOM 1869 O O . MET A 1 240 ? 1.893 24.982 4.726 1.00 14.63 238 MET A O 1
ATOM 1874 N N . ASN A 1 241 ? 2.143 27.244 4.726 1.00 14.96 239 ASN A N 1
ATOM 1875 C CA . ASN A 1 241 ? 3.545 27.225 4.285 1.00 17.05 239 ASN A CA 1
ATOM 1876 C C . ASN A 1 241 ? 4.347 27.903 5.373 1.00 14.55 239 ASN A C 1
ATOM 1877 O O . ASN A 1 241 ? 3.927 28.976 5.879 1.00 16.37 239 ASN A O 1
ATOM 1882 N N . VAL A 1 242 ? 5.430 27.283 5.822 1.00 13.30 240 VAL A N 1
ATOM 1883 C CA A VAL A 1 242 ? 6.235 27.881 6.873 0.50 15.30 240 VAL A CA 1
ATOM 1884 C CA B VAL A 1 242 ? 6.240 27.866 6.898 0.50 14.41 240 VAL A CA 1
ATOM 1885 C C . VAL A 1 242 ? 7.724 27.781 6.539 1.00 16.13 240 VAL A C 1
ATOM 1886 O O . VAL A 1 242 ? 8.192 26.730 6.073 1.00 14.73 240 VAL A O 1
ATOM 1893 N N . THR A 1 243 ? 8.512 28.832 6.816 1.00 16.03 241 THR A N 1
ATOM 1894 C CA . THR A 1 243 ? 9.950 28.611 6.869 1.00 16.86 241 THR A CA 1
ATOM 1895 C C . THR A 1 243 ? 10.529 29.537 7.911 1.00 16.72 241 THR A C 1
ATOM 1896 O O . THR A 1 243 ? 9.939 30.594 8.139 1.00 16.61 241 THR A O 1
ATOM 1900 N N . MET A 1 244 ? 11.589 29.088 8.569 1.00 14.46 242 MET A N 1
ATOM 1901 C CA . MET A 1 244 ? 12.381 29.936 9.501 1.00 14.79 242 MET A CA 1
ATOM 1902 C C . MET A 1 244 ? 13.634 30.443 8.788 1.00 18.06 242 MET A C 1
ATOM 1903 O O . MET A 1 244 ? 14.566 30.942 9.443 1.00 20.17 242 MET A O 1
ATOM 1908 N N . LEU A 1 245 ? 13.684 30.328 7.469 1.00 18.07 243 LEU A N 1
ATOM 1909 C CA . LEU A 1 245 ? 14.938 30.630 6.755 1.00 18.75 243 LEU A CA 1
ATOM 1910 C C . LEU A 1 245 ? 14.779 31.901 5.931 1.00 17.07 243 LEU A C 1
ATOM 1911 O O . LEU A 1 245 ? 15.547 32.100 4.985 1.00 21.11 243 LEU A O 1
ATOM 1916 N N . THR A 1 246 ? 13.853 32.786 6.296 1.00 16.92 244 THR A N 1
ATOM 1917 C CA . THR A 1 246 ? 13.523 33.913 5.422 1.00 17.28 244 THR A CA 1
ATOM 1918 C C . THR A 1 246 ? 14.644 34.976 5.446 1.00 18.99 244 THR A C 1
ATOM 1919 O O . THR A 1 246 ? 15.173 35.332 6.516 1.00 19.92 244 THR A O 1
ATOM 1923 N N . TYR A 1 247 ? 14.985 35.442 4.252 1.00 19.86 245 TYR A N 1
ATOM 1924 C CA . TYR A 1 247 ? 16.016 36.497 4.103 1.00 20.97 245 TYR A CA 1
ATOM 1925 C C . TYR A 1 247 ? 15.383 37.857 4.139 1.00 20.85 245 TYR A C 1
ATOM 1926 O O . TYR A 1 247 ? 14.505 38.146 3.343 1.00 21.95 245 TYR A O 1
ATOM 1935 N N . PRO A 1 248 ? 15.861 38.724 5.062 1.00 21.73 246 PRO A N 1
ATOM 1936 C CA . PRO A 1 248 ? 16.879 38.541 6.081 1.00 21.79 246 PRO A CA 1
ATOM 1937 C C . PRO A 1 248 ? 16.288 38.644 7.480 1.00 21.23 246 PRO A C 1
ATOM 1938 O O . PRO A 1 248 ? 17.029 38.508 8.462 1.00 22.46 246 PRO A O 1
ATOM 1942 N N . LYS A 1 249 ? 14.978 38.859 7.565 1.00 23.09 247 LYS A N 1
ATOM 1943 C CA . LYS A 1 249 ? 14.249 38.899 8.839 1.00 24.19 247 LYS A CA 1
ATOM 1944 C C . LYS A 1 249 ? 12.782 38.507 8.618 1.00 22.64 247 LYS A C 1
ATOM 1945 O O . LYS A 1 249 ? 12.385 38.264 7.481 1.00 25.22 247 LYS A O 1
ATOM 1951 N N . ASN A 1 250 ? 11.983 38.473 9.678 1.00 23.10 248 ASN A N 1
ATOM 1952 C CA . ASN A 1 250 ? 10.578 38.076 9.566 1.00 23.03 248 ASN A CA 1
ATOM 1953 C C . ASN A 1 250 ? 9.876 38.886 8.492 1.00 25.40 248 ASN A C 1
ATOM 1954 O O . ASN A 1 250 ? 9.964 40.134 8.451 1.00 25.70 248 ASN A O 1
ATOM 1959 N N . LEU A 1 251 ? 9.152 38.192 7.618 1.00 21.45 249 LEU A N 1
ATOM 1960 C CA . LEU A 1 251 ? 8.477 38.837 6.508 1.00 19.16 249 LEU A CA 1
ATOM 1961 C C . LEU A 1 251 ? 6.959 38.813 6.601 1.00 22.64 249 LEU A C 1
ATOM 1962 O O . LEU A 1 251 ? 6.275 39.805 6.314 1.00 22.07 249 LEU A O 1
ATOM 1967 N N . GLU A 1 252 ? 6.376 37.682 6.973 1.00 19.31 250 GLU A N 1
ATOM 1968 C CA . GLU A 1 252 ? 4.934 37.514 6.791 1.00 18.91 250 GLU A CA 1
ATOM 1969 C C . GLU A 1 252 ? 4.352 36.484 7.764 1.00 19.00 250 GLU A C 1
ATOM 1970 O O . GLU A 1 252 ? 4.987 35.443 8.054 1.00 19.89 250 GLU A O 1
ATOM 1976 N N . GLY A 1 253 ? 3.228 36.848 8.389 1.00 17.87 251 GLY A N 1
ATOM 1977 C CA . GLY A 1 253 ? 2.387 35.937 9.177 1.00 17.41 251 GLY A CA 1
ATOM 1978 C C . GLY A 1 253 ? 1.008 36.277 8.688 1.00 20.69 251 GLY A C 1
ATOM 1979 O O . GLY A 1 253 ? 0.450 37.329 9.037 1.00 22.42 251 GLY A O 1
ATOM 1980 N N . SER A 1 254 ? 0.422 35.436 7.825 1.00 17.96 252 SER A N 1
ATOM 1981 C CA . SER A 1 254 ? -0.836 35.820 7.177 1.00 16.54 252 SER A CA 1
ATOM 1982 C C . SER A 1 254 ? -1.818 34.679 7.071 1.00 17.52 252 SER A C 1
ATOM 1983 O O . SER A 1 254 ? -1.433 33.507 7.101 1.00 18.24 252 SER A O 1
ATOM 1986 N N . ILE A 1 255 ? -3.074 35.048 6.907 1.00 16.84 253 ILE A N 1
ATOM 1987 C CA . ILE A 1 255 ? -4.108 34.097 6.545 1.00 16.37 253 ILE A CA 1
ATOM 1988 C C . ILE A 1 255 ? -5.036 34.722 5.549 1.00 20.47 253 ILE A C 1
ATOM 1989 O O . ILE A 1 255 ? -5.545 35.851 5.771 1.00 18.93 253 ILE A O 1
ATOM 1994 N N . THR A 1 256 ? -5.399 33.931 4.541 1.00 17.28 254 THR A N 1
ATOM 1995 C CA . THR A 1 256 ? -6.363 34.367 3.545 1.00 17.49 254 THR A CA 1
ATOM 1996 C C . THR A 1 256 ? -7.507 33.382 3.583 1.00 19.20 254 THR A C 1
ATOM 1997 O O . THR A 1 256 ? -7.263 32.173 3.646 1.00 17.25 254 THR A O 1
ATOM 2001 N N . ILE A 1 257 ? -8.750 33.860 3.660 1.00 17.58 255 ILE A N 1
ATOM 2002 C CA . ILE A 1 257 ? -9.924 32.994 3.688 1.00 14.81 255 ILE A CA 1
ATOM 2003 C C . ILE A 1 257 ? -10.902 33.415 2.630 1.00 18.26 255 ILE A C 1
ATOM 2004 O O . ILE A 1 257 ? -11.265 34.598 2.585 1.00 18.60 255 ILE A O 1
ATOM 2009 N N . LEU A 1 258 ? -11.266 32.496 1.743 1.00 17.06 256 LEU A N 1
ATOM 2010 C CA . LEU A 1 258 ? -12.177 32.713 0.628 1.00 16.80 256 LEU A CA 1
ATOM 2011 C C . LEU A 1 258 ? -13.371 31.816 0.735 1.00 18.90 256 LEU A C 1
ATOM 2012 O O . LEU A 1 258 ? -13.218 30.598 0.786 1.00 16.85 256 LEU A O 1
ATOM 2017 N N . GLY A 1 259 ? -14.570 32.421 0.792 1.00 18.94 257 GLY A N 1
ATOM 2018 C CA . GLY A 1 259 ? -15.794 31.656 0.705 1.00 18.00 257 GLY A CA 1
ATOM 2019 C C . GLY A 1 259 ? -16.811 32.223 -0.266 1.00 20.72 257 GLY A C 1
ATOM 2020 O O . GLY A 1 259 ? -16.518 33.100 -1.071 1.00 19.24 257 GLY A O 1
ATOM 2021 N N . GLU A 1 260 ? -17.988 31.622 -0.240 1.00 21.63 258 GLU A N 1
ATOM 2022 C CA . GLU A 1 260 ? -19.065 31.932 -1.189 1.00 24.90 258 GLU A CA 1
ATOM 2023 C C . GLU A 1 260 ? -19.366 33.426 -1.195 1.00 25.60 258 GLU A C 1
ATOM 2024 O O . GLU A 1 260 ? -19.586 34.053 -2.256 1.00 24.50 258 GLU A O 1
ATOM 2030 N N . LYS A 1 261 ? -19.400 34.002 -0.002 1.00 26.12 259 LYS A N 1
ATOM 2031 C CA . LYS A 1 261 ? -19.859 35.378 0.079 1.00 28.45 259 LYS A CA 1
ATOM 2032 C C . LYS A 1 261 ? -18.924 36.281 0.869 1.00 28.09 259 LYS A C 1
ATOM 2033 O O . LYS A 1 261 ? -19.331 37.317 1.404 1.00 27.36 259 LYS A O 1
ATOM 2039 N N . GLY A 1 262 ? -17.628 35.978 0.844 1.00 23.32 260 GLY A N 1
ATOM 2040 C CA . GLY A 1 262 ? -16.671 36.774 1.570 1.00 23.99 260 GLY A CA 1
ATOM 2041 C C . GLY A 1 262 ? -15.243 36.414 1.230 1.00 23.06 260 GLY A C 1
ATOM 2042 O O . GLY A 1 262 ? -14.972 35.243 0.919 1.00 19.94 260 GLY A O 1
ATOM 2043 N N . SER A 1 263 ? -14.344 37.393 1.273 1.00 21.92 261 SER A N 1
ATOM 2044 C CA . SER A 1 263 ? -12.909 37.187 1.008 1.00 22.48 261 SER A CA 1
ATOM 2045 C C . SER A 1 263 ? -12.127 38.058 1.983 1.00 24.34 261 SER A C 1
ATOM 2046 O O . SER A 1 263 ? -12.364 39.281 2.090 1.00 22.01 261 SER A O 1
ATOM 2049 N N . VAL A 1 264 ? -11.234 37.461 2.755 1.00 22.51 262 VAL A N 1
ATOM 2050 C CA . VAL A 1 264 ? -10.463 38.207 3.731 1.00 21.38 262 VAL A CA 1
ATOM 2051 C C . VAL A 1 264 ? -8.987 37.854 3.664 1.00 24.40 262 VAL A C 1
ATOM 2052 O O . VAL A 1 264 ? -8.632 36.707 3.340 1.00 21.39 262 VAL A O 1
ATOM 2056 N N . ARG A 1 265 ? -8.118 38.834 3.881 1.00 20.59 263 ARG A N 1
ATOM 2057 C CA . ARG A 1 265 ? -6.736 38.567 4.153 1.00 21.99 263 ARG A CA 1
ATOM 2058 C C . ARG A 1 265 ? -6.278 39.422 5.310 1.00 24.38 263 ARG A C 1
ATOM 2059 O O . ARG A 1 265 ? -6.462 40.651 5.317 1.00 24.29 263 ARG A O 1
ATOM 2067 N N . VAL A 1 266 ? -5.694 38.764 6.297 1.00 23.12 264 VAL A N 1
ATOM 2068 C CA . VAL A 1 266 ? -5.027 39.426 7.419 1.00 21.69 264 VAL A CA 1
ATOM 2069 C C . VAL A 1 266 ? -3.562 39.082 7.328 1.00 24.40 264 VAL A C 1
ATOM 2070 O O . VAL A 1 266 ? -3.221 37.906 7.327 1.00 22.34 264 VAL A O 1
ATOM 2074 N N . GLY A 1 267 ? -2.708 40.087 7.175 1.00 23.20 265 GLY A N 1
ATOM 2075 C CA . GLY A 1 267 ? -1.289 39.855 7.006 1.00 22.94 265 GLY A CA 1
ATOM 2076 C C . GLY A 1 267 ? -0.421 40.724 7.919 1.00 24.20 265 GLY A C 1
ATOM 2077 O O . GLY A 1 267 ? -0.757 40.927 9.098 1.00 21.21 265 GLY A O 1
ATOM 2078 N N . GLY A 1 268 ? 0.694 41.196 7.368 1.00 21.17 266 GLY A N 1
ATOM 2079 C CA . GLY A 1 268 ? 1.735 41.773 8.209 1.00 24.31 266 GLY A CA 1
ATOM 2080 C C . GLY A 1 268 ? 2.734 40.716 8.620 1.00 23.83 266 GLY A C 1
ATOM 2081 O O . GLY A 1 268 ? 2.715 39.615 8.034 1.00 23.39 266 GLY A O 1
ATOM 2082 N N . VAL A 1 269 ? 3.613 41.039 9.558 1.00 24.65 267 VAL A N 1
ATOM 2083 C CA . VAL A 1 269 ? 4.605 40.076 10.032 1.00 23.45 267 VAL A CA 1
ATOM 2084 C C . VAL A 1 269 ? 3.980 39.075 11.002 1.00 22.03 267 VAL A C 1
ATOM 2085 O O . VAL A 1 269 ? 4.609 38.063 11.296 1.00 23.93 267 VAL A O 1
ATOM 2089 N N . ALA A 1 270 ? 2.792 39.386 11.515 1.00 21.80 268 ALA A N 1
ATOM 2090 C CA . ALA A 1 270 ? 2.161 38.613 12.587 1.00 23.15 268 ALA A CA 1
ATOM 2091 C C . ALA A 1 270 ? 0.628 38.698 12.642 1.00 25.54 268 ALA A C 1
ATOM 2092 O O . ALA A 1 270 ? 0.028 39.055 13.666 1.00 24.52 268 ALA A O 1
ATOM 2094 N N . VAL A 1 271 ? -0.039 38.413 11.530 1.00 22.18 269 VAL A N 1
ATOM 2095 C CA . VAL A 1 271 ? -1.492 38.531 11.418 1.00 23.67 269 VAL A CA 1
ATOM 2096 C C . VAL A 1 271 ? -2.040 39.750 12.144 1.00 21.28 269 VAL A C 1
ATOM 2097 O O . VAL A 1 271 ? -3.017 39.666 12.881 1.00 26.88 269 VAL A O 1
ATOM 2101 N N . ASN A 1 272 ? -1.378 40.860 11.875 1.00 22.53 270 ASN A N 1
ATOM 2102 C CA . ASN A 1 272 ? -1.648 42.096 12.639 1.00 24.93 270 ASN A CA 1
ATOM 2103 C C . ASN A 1 272 ? -2.233 43.215 11.769 1.00 27.37 270 ASN A C 1
ATOM 2104 O O . ASN A 1 272 ? -2.636 44.276 12.293 1.00 27.30 270 ASN A O 1
ATOM 2109 N N . GLU A 1 273 ? -2.363 42.981 10.466 1.00 25.67 271 GLU A N 1
ATOM 2110 C CA . GLU A 1 273 ? -2.888 44.005 9.559 1.00 26.40 271 GLU A CA 1
ATOM 2111 C C . GLU A 1 273 ? -4.004 43.465 8.689 1.00 27.22 271 GLU A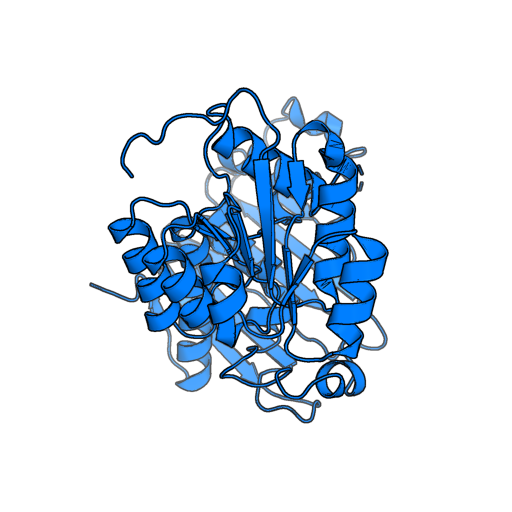 C 1
ATOM 2112 O O . GLU A 1 273 ? -3.776 42.609 7.825 1.00 27.48 271 GLU A O 1
ATOM 2118 N N . ILE A 1 274 ? -5.214 43.979 8.884 1.00 25.35 272 ILE A N 1
ATOM 2119 C CA . ILE A 1 274 ? -6.295 43.611 7.990 1.00 24.86 272 ILE A CA 1
ATOM 2120 C C . ILE A 1 274 ? -6.096 44.250 6.639 1.00 29.12 272 ILE A C 1
ATOM 2121 O O . ILE A 1 274 ? -6.215 45.464 6.488 1.00 31.95 272 ILE A O 1
ATOM 2126 N N . GLN A 1 275 ? -5.795 43.422 5.643 1.00 25.50 273 GLN A N 1
ATOM 2127 C CA . GLN A 1 275 ? -5.385 43.881 4.305 1.00 25.76 273 GLN A CA 1
ATOM 2128 C C . GLN A 1 275 ? -6.501 43.757 3.273 1.00 27.96 273 GLN A C 1
ATOM 2129 O O . GLN A 1 275 ? -6.506 44.436 2.254 1.00 27.61 273 GLN A O 1
ATOM 2135 N N . HIS A 1 276 ? -7.459 42.868 3.505 1.00 24.45 274 HIS A N 1
ATOM 2136 C CA . HIS A 1 276 ? -8.526 42.681 2.547 1.00 22.13 274 HIS A CA 1
ATOM 2137 C C . HIS A 1 276 ? -9.723 42.185 3.333 1.00 24.78 274 HIS A C 1
ATOM 2138 O O . HIS A 1 276 ? -9.563 41.295 4.167 1.00 23.81 274 HIS A O 1
ATOM 2145 N N . TRP A 1 277 ? -10.882 42.815 3.147 1.00 22.74 275 TRP A N 1
ATOM 2146 C CA . TRP A 1 277 ? -12.032 42.592 4.007 1.00 23.07 275 TRP A CA 1
ATOM 2147 C C . TRP A 1 277 ? -13.344 42.840 3.269 1.00 27.88 275 TRP A C 1
ATOM 2148 O O . TRP A 1 277 ? -13.904 43.952 3.311 1.00 28.25 275 TRP A O 1
ATOM 2159 N N . GLU A 1 278 ? -13.804 41.870 2.500 1.00 24.77 276 GLU A N 1
ATOM 2160 C CA . GLU A 1 278 ? -14.895 42.085 1.558 1.00 27.75 276 GLU A CA 1
ATOM 2161 C C . GLU A 1 278 ? -16.014 41.053 1.721 1.00 30.59 276 GLU A C 1
ATOM 2162 O O . GLU A 1 278 ? -15.823 39.844 1.510 1.00 28.12 276 GLU A O 1
ATOM 2168 N N . PHE A 1 279 ? -17.179 41.519 2.160 1.00 30.65 277 PHE A N 1
ATOM 2169 C CA . PHE A 1 279 ? -18.316 40.635 2.400 1.00 28.82 277 PHE A CA 1
ATOM 2170 C C . PHE A 1 279 ? -19.546 41.017 1.587 1.00 31.72 277 PHE A C 1
ATOM 2171 O O . PHE A 1 279 ? -19.683 42.195 1.212 1.00 29.64 277 PHE A O 1
ATOM 2179 N N . SER A 1 280 ? -20.424 40.057 1.312 1.00 30.83 278 SER A N 1
ATOM 2180 C CA . SER A 1 280 ? -21.588 40.318 0.473 1.00 33.81 278 SER A CA 1
ATOM 2181 C C . SER A 1 280 ? -22.583 41.233 1.183 1.00 36.52 278 SER A C 1
ATOM 2182 O O . SER A 1 280 ? -23.287 41.984 0.507 1.00 37.85 278 SER A O 1
ATOM 2185 N N . GLU A 1 281 ? -22.641 41.147 2.516 1.00 39.13 279 GLU A N 1
ATOM 2186 C CA . GLU A 1 281 ? -23.380 42.118 3.328 1.00 43.55 279 GLU A CA 1
ATOM 2187 C C . GLU A 1 281 ? -22.626 42.704 4.525 1.00 42.95 279 GLU A C 1
ATOM 2188 O O . GLU A 1 281 ? -21.964 41.986 5.279 1.00 40.69 279 GLU A O 1
ATOM 2194 N N . PRO A 1 282 ? -22.739 44.032 4.713 1.00 42.46 280 PRO A N 1
ATOM 2195 C CA . PRO A 1 282 ? -22.008 44.736 5.763 1.00 41.35 280 PRO A CA 1
ATOM 2196 C C . PRO A 1 282 ? -22.477 44.241 7.120 1.00 40.74 280 PRO A C 1
ATOM 2197 O O . PRO A 1 282 ? -23.506 43.573 7.186 1.00 41.20 280 PRO A O 1
ATOM 2201 N N . HIS A 1 283 ? -21.711 44.537 8.165 1.00 39.19 281 HIS A N 1
ATOM 2202 C CA . HIS A 1 283 ? -21.985 44.093 9.526 1.00 40.74 281 HIS A CA 1
ATOM 2203 C C . HIS A 1 283 ? -21.450 45.159 10.481 1.00 40.98 281 HIS A C 1
ATOM 2204 O O . HIS A 1 283 ? -20.470 45.829 10.173 1.00 41.6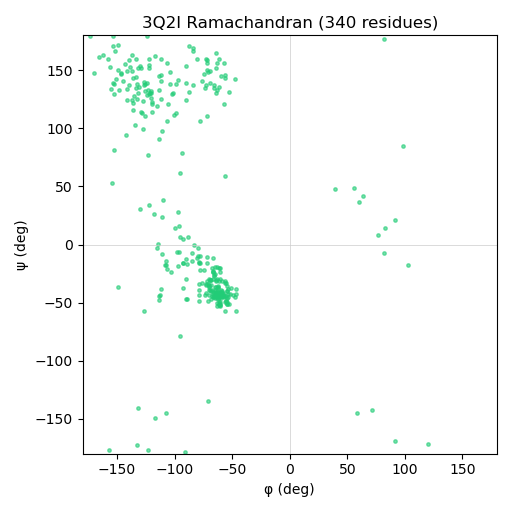3 281 HIS A O 1
ATOM 2211 N N . ALA A 1 284 ? -22.075 45.294 11.649 1.00 41.86 282 ALA A N 1
ATOM 2212 C CA . ALA A 1 284 ? -21.600 46.209 12.693 1.00 42.02 282 ALA A CA 1
ATOM 2213 C C . ALA A 1 284 ? -20.095 46.078 12.924 1.00 43.15 282 ALA A C 1
ATOM 2214 O O . ALA A 1 284 ? -19.378 47.079 13.040 1.00 40.46 282 ALA A O 1
ATOM 2216 N N . MET A 1 285 ? -19.607 44.836 12.945 1.00 42.06 283 MET A N 1
ATOM 2217 C CA . MET A 1 285 ? -18.199 44.583 13.246 1.00 40.80 283 MET A CA 1
ATOM 2218 C C . MET A 1 285 ? -17.262 45.232 12.228 1.00 39.09 283 MET A C 1
ATOM 2219 O O . MET A 1 285 ? -16.107 45.463 12.542 1.00 41.33 283 MET A O 1
ATOM 2224 N N . ASP A 1 286 ? -17.750 45.571 11.041 1.00 40.67 284 ASP A N 1
ATOM 2225 C CA . ASP A 1 286 ? -16.915 46.201 10.013 1.00 43.02 284 ASP A CA 1
ATOM 2226 C C . ASP A 1 286 ? -16.330 47.583 10.325 1.00 46.49 284 ASP A C 1
ATOM 2227 O O . ASP A 1 286 ? -15.352 48.001 9.692 1.00 46.56 284 ASP A O 1
ATOM 2232 N N . GLU A 1 287 ? -16.897 48.307 11.286 1.00 48.72 285 GLU A N 1
ATOM 2233 C CA . GLU A 1 287 ? -16.321 49.607 11.631 1.00 50.52 285 GLU A CA 1
ATOM 2234 C C . GLU A 1 287 ? -15.168 49.572 12.634 1.00 49.62 285 GLU A C 1
ATOM 2235 O O . GLU A 1 287 ? -14.483 50.570 12.844 1.00 48.44 285 GLU A O 1
ATOM 2241 N N . GLU A 1 288 ? -14.906 48.397 13.194 1.00 49.71 286 GLU A N 1
ATOM 2242 C CA . GLU A 1 288 ? -13.769 48.194 14.088 1.00 50.22 286 GLU A CA 1
ATOM 2243 C C . GLU A 1 288 ? -12.473 47.927 13.320 1.00 50.88 286 GLU A C 1
ATOM 2244 O O . GLU A 1 288 ? -11.410 47.765 13.919 1.00 51.49 286 GLU A O 1
ATOM 2250 N N . ILE A 1 289 ? -12.554 47.910 11.991 1.00 51.43 287 ILE A N 1
ATOM 2251 C CA . ILE A 1 289 ? -11.515 47.278 11.180 1.00 51.02 287 ILE A CA 1
ATOM 2252 C C . ILE A 1 289 ? -10.176 48.003 11.095 1.00 52.98 287 ILE A C 1
ATOM 2253 O O . ILE A 1 289 ? -9.119 47.360 10.992 1.00 54.36 287 ILE A O 1
ATOM 2258 N N . LYS A 1 290 ? -10.208 49.331 11.158 1.00 52.42 288 LYS A N 1
ATOM 2259 C CA . LYS A 1 290 ? -8.973 50.104 11.241 1.00 54.33 288 LYS A CA 1
ATOM 2260 C C . LYS A 1 290 ? -8.317 49.941 12.618 1.00 54.45 288 LYS A C 1
ATOM 2261 O O . LYS A 1 290 ? -7.126 49.630 12.714 1.00 55.17 288 LYS A O 1
ATOM 2267 N N . ASP A 1 291 ? -9.118 50.099 13.671 1.00 54.61 289 ASP A N 1
ATOM 2268 C CA . ASP A 1 291 ? -8.687 49.897 15.057 1.00 55.62 289 ASP A CA 1
ATOM 2269 C C . ASP A 1 291 ? -8.193 48.482 15.399 1.00 55.39 289 ASP A C 1
ATOM 2270 O O . ASP A 1 291 ? -7.186 48.322 16.090 1.00 55.60 289 ASP A O 1
ATOM 2275 N N . ALA A 1 292 ? -8.890 47.448 14.937 1.00 53.81 290 ALA A N 1
ATOM 2276 C CA . ALA A 1 292 ? -8.359 46.090 15.068 1.00 53.12 290 ALA A CA 1
ATOM 2277 C C . ALA A 1 292 ? -6.890 46.025 14.643 1.00 52.79 290 ALA A C 1
ATOM 2278 O O . ALA A 1 292 ? -6.027 45.620 15.436 1.00 51.92 290 ALA A O 1
ATOM 2280 N N . SER A 1 293 ? -6.598 46.426 13.406 1.00 51.21 291 SER A N 1
ATOM 2281 C CA . SER A 1 293 ? -5.200 46.565 12.991 1.00 50.00 291 SER A CA 1
ATOM 2282 C C . SER A 1 293 ? -4.458 47.512 13.938 1.00 51.71 291 SER A C 1
ATOM 2283 O O . SER A 1 293 ? -3.287 47.288 14.242 1.00 53.10 291 SER A O 1
ATOM 2286 N N . GLY A 1 301 ? -3.759 43.924 29.136 1.00 49.95 298 GLY A N 1
ATOM 2287 C CA . GLY A 1 301 ? -3.259 44.094 27.771 1.00 50.62 298 GLY A CA 1
ATOM 2288 C C . GLY A 1 301 ? -3.752 43.095 26.723 1.00 49.60 298 GLY A C 1
ATOM 2289 O O . GLY A 1 301 ? -4.946 42.817 26.581 1.00 50.94 298 GLY A O 1
ATOM 2290 N N . PHE A 1 302 ? -2.819 42.591 25.923 1.00 48.68 299 PHE A N 1
ATOM 2291 C CA . PHE A 1 302 ? -3.105 41.453 25.053 1.00 45.21 299 PHE A CA 1
ATOM 2292 C C . PHE A 1 302 ? -2.075 40.399 25.422 1.00 43.55 299 PHE A C 1
ATOM 2293 O O . PHE A 1 302 ? -1.203 40.623 26.275 1.00 45.49 299 PHE A O 1
ATOM 2301 N N . GLY A 1 303 ? -2.145 39.245 24.767 1.00 37.77 300 GLY A N 1
ATOM 2302 C CA . GLY A 1 303 ? -1.139 38.259 25.053 1.00 30.29 300 GLY A CA 1
ATOM 2303 C C . GLY A 1 303 ? -1.372 37.689 26.430 1.00 26.49 300 GLY A C 1
ATOM 2304 O O . GLY A 1 303 ? -2.505 37.405 26.831 1.00 29.24 300 GLY A O 1
ATOM 2305 N N . HIS A 1 304 ? -0.269 37.441 27.118 1.00 23.67 301 HIS A N 1
ATOM 2306 C CA . HIS A 1 304 ? -0.314 36.704 28.376 1.00 24.89 301 HIS A CA 1
ATOM 2307 C C . HIS A 1 304 ? -1.198 37.349 29.445 1.00 26.98 301 HIS A C 1
ATOM 2308 O O . HIS A 1 304 ? -1.913 36.657 30.162 1.00 26.36 301 HIS A O 1
ATOM 2315 N N . PRO A 1 305 ? -1.161 38.682 29.554 1.00 30.65 302 PRO A N 1
ATOM 2316 C CA . PRO A 1 305 ? -2.003 39.276 30.607 1.00 30.91 302 PRO A CA 1
ATOM 2317 C C . PRO A 1 305 ? -3.492 38.970 30.492 1.00 31.37 302 PRO A C 1
ATOM 2318 O O . PRO A 1 305 ? -4.126 38.627 31.502 1.00 31.34 302 PRO A O 1
ATOM 2322 N N . LEU A 1 306 ? -4.042 39.059 29.285 1.00 31.41 303 LEU A N 1
ATOM 2323 C CA . LEU A 1 306 ? -5.428 38.722 29.013 1.00 33.03 303 LEU A CA 1
ATOM 2324 C C . LEU A 1 306 ? -5.675 37.244 29.272 1.00 33.71 303 LEU A C 1
ATOM 2325 O O . LEU A 1 306 ? -6.697 36.876 29.836 1.00 31.62 303 LEU A O 1
ATOM 2330 N N . TYR A 1 307 ? -4.742 36.383 28.855 1.00 29.75 304 TYR A N 1
ATOM 2331 C CA . TYR A 1 307 ? -4.888 34.964 29.105 1.00 27.75 304 TYR A CA 1
ATOM 2332 C C . TYR A 1 307 ? -5.074 34.731 30.588 1.00 28.62 304 TYR A C 1
ATOM 2333 O O . TYR A 1 307 ? -5.918 33.942 31.042 1.00 28.72 304 TYR A O 1
ATOM 2342 N N . TYR A 1 308 ? -4.259 35.411 31.386 1.00 25.28 305 TYR A N 1
ATOM 2343 C CA . TYR A 1 308 ? -4.374 35.232 32.812 1.00 26.33 305 TYR A CA 1
ATOM 2344 C C . TYR A 1 308 ? -5.737 35.698 33.382 1.00 25.71 305 TYR A C 1
ATOM 2345 O O . TYR A 1 308 ? -6.233 35.078 34.311 1.00 26.97 305 TYR A O 1
ATOM 2354 N N . ASP A 1 309 ? -6.382 36.692 32.785 1.00 28.07 306 ASP A N 1
ATOM 2355 C CA . ASP A 1 309 ? -7.698 37.140 33.279 1.00 27.23 306 ASP A CA 1
ATOM 2356 C C . ASP A 1 309 ? -8.692 35.964 33.149 1.00 30.24 306 ASP A C 1
ATOM 2357 O O . ASP A 1 309 ? -9.443 35.684 34.079 1.00 26.81 306 ASP A O 1
ATOM 2362 N N . ASN A 1 310 ? -8.706 35.240 32.019 1.00 26.99 307 ASN A N 1
ATOM 2363 C CA . ASN A 1 310 ? -9.594 34.077 31.944 1.00 26.44 307 ASN A CA 1
ATOM 2364 C C . ASN A 1 310 ? -9.292 32.969 32.959 1.00 25.30 307 ASN A C 1
ATOM 2365 O O . ASN A 1 310 ? -10.223 32.321 33.469 1.00 25.76 307 ASN A O 1
ATOM 2370 N N . VAL A 1 311 ? -8.014 32.715 33.240 1.00 24.64 308 VAL A N 1
ATOM 2371 C CA . VAL A 1 311 ? -7.628 31.665 34.158 1.00 23.02 308 VAL A CA 1
ATOM 2372 C C . VAL A 1 311 ? -8.082 32.062 35.571 1.00 23.14 308 VAL A C 1
ATOM 2373 O O . VAL A 1 311 ? -8.632 31.238 36.298 1.00 24.20 308 VAL A O 1
ATOM 2377 N N . ILE A 1 312 ? -7.847 33.330 35.905 1.00 24.21 309 ILE A N 1
ATOM 2378 C CA . ILE A 1 312 ? -8.325 33.873 37.191 1.00 25.91 309 ILE A CA 1
ATOM 2379 C C . ILE A 1 312 ? -9.829 33.808 37.312 1.00 23.91 309 ILE A C 1
ATOM 2380 O O . ILE A 1 312 ? -10.311 33.248 38.288 1.00 26.98 309 ILE A O 1
ATOM 2385 N N . LYS A 1 313 ? -10.557 34.317 36.331 1.00 23.70 310 LYS A N 1
ATOM 2386 C CA . LYS A 1 313 ? -12.015 34.198 36.331 1.00 25.24 310 LYS A CA 1
ATOM 2387 C C . LYS A 1 313 ? -12.494 32.758 36.461 1.00 27.96 310 LYS A C 1
ATOM 2388 O O . LYS A 1 313 ? -13.419 32.449 37.227 1.00 25.98 310 LYS A O 1
ATOM 2394 N N . THR A 1 314 ? -11.816 31.820 35.790 1.00 24.92 311 THR A N 1
ATOM 2395 C CA . THR A 1 314 ? -12.262 30.439 35.923 1.00 23.21 311 THR A CA 1
ATOM 2396 C C . THR A 1 314 ? -12.152 30.008 37.373 1.00 22.32 311 THR A C 1
ATOM 2397 O O . THR A 1 314 ? -13.047 29.324 37.895 1.00 26.23 311 THR A O 1
ATOM 2401 N N . MET A 1 315 ? -11.047 30.333 38.022 1.00 24.80 312 MET A N 1
ATOM 2402 C CA . MET A 1 315 ? -10.798 29.886 39.391 1.00 25.60 312 MET A CA 1
ATOM 2403 C C . MET A 1 315 ? -11.801 30.532 40.372 1.00 28.07 312 MET A C 1
ATOM 2404 O O . MET A 1 315 ? -12.138 29.937 41.406 1.00 27.18 312 MET A O 1
ATOM 2409 N N . ARG A 1 316 ? -12.350 31.662 39.945 1.00 28.16 313 ARG A N 1
ATOM 2410 C CA . ARG A 1 316 ? -13.305 32.411 40.783 1.00 29.20 313 ARG A CA 1
ATOM 2411 C C . ARG A 1 316 ? -14.743 32.058 40.455 1.00 33.58 313 ARG A C 1
ATOM 2412 O O . ARG A 1 316 ? -15.677 32.663 40.999 1.00 33.84 313 ARG A O 1
ATOM 2420 N N . GLY A 1 317 ? -14.943 31.068 39.590 1.00 29.76 314 GLY A N 1
ATOM 2421 C CA . GLY A 1 317 ? -16.282 30.661 39.187 1.00 28.75 314 GLY A CA 1
ATOM 2422 C C . GLY A 1 317 ? -16.957 31.570 38.185 1.00 29.12 314 GLY A C 1
ATOM 2423 O O . GLY A 1 317 ? -18.129 31.360 37.853 1.00 33.48 314 GLY A O 1
ATOM 2424 N N . GLU A 1 318 ? -16.223 32.545 37.639 1.00 28.07 315 GLU A N 1
ATOM 2425 C CA . GLU A 1 318 ? -16.802 33.589 36.823 1.00 27.57 315 GLU A CA 1
ATOM 2426 C C . GLU A 1 318 ? -16.781 33.251 35.336 1.00 31.58 315 GLU A C 1
ATOM 2427 O O . GLU A 1 318 ? -17.461 33.859 34.504 1.00 29.97 315 GLU A O 1
ATOM 2433 N N . ALA A 1 319 ? -15.976 32.259 34.986 1.00 30.90 316 ALA A N 1
ATOM 2434 C CA . ALA A 1 319 ? -15.994 31.824 33.599 1.00 29.23 316 ALA A CA 1
ATOM 2435 C C . ALA A 1 319 ? -15.481 30.400 33.532 1.00 30.25 316 ALA A C 1
ATOM 2436 O O . ALA A 1 319 ? -15.157 29.788 34.552 1.00 28.16 316 ALA A O 1
ATOM 2438 N N . THR A 1 320 ? -15.396 29.931 32.293 1.00 30.69 317 THR A N 1
ATOM 2439 C CA . THR A 1 320 ? -14.816 28.621 31.984 1.00 30.69 317 THR A CA 1
ATOM 2440 C C . THR A 1 320 ? -13.567 28.807 31.118 1.00 28.04 317 THR A C 1
ATOM 2441 O O . THR A 1 320 ? -13.390 29.849 30.494 1.00 30.18 317 THR A O 1
ATOM 2445 N N . PRO A 1 321 ? -12.700 27.773 31.041 1.00 27.61 318 PRO A N 1
ATOM 2446 C CA . PRO A 1 321 ? -11.448 27.971 30.310 1.00 25.23 318 PRO A CA 1
ATOM 2447 C C . PRO A 1 321 ? -11.679 28.301 28.843 1.00 23.98 318 PRO A C 1
ATOM 2448 O O . PRO A 1 321 ? -12.452 27.624 28.162 1.00 26.63 318 PRO A O 1
ATOM 2452 N N . GLU A 1 322 ? -10.954 29.282 28.328 1.00 24.64 319 GLU A N 1
ATOM 2453 C CA . GLU A 1 322 ? -11.022 29.531 26.898 1.00 26.28 319 GLU A CA 1
ATOM 2454 C C . GLU A 1 322 ? -10.291 28.414 26.175 1.00 24.24 319 GLU A C 1
ATOM 2455 O O . GLU A 1 322 ? -10.623 28.112 25.033 1.00 27.16 319 GLU A O 1
ATOM 2461 N N . THR A 1 323 ? -9.241 27.921 26.793 1.00 20.92 320 THR A N 1
ATOM 2462 C CA . THR A 1 323 ? -8.485 26.859 26.099 1.00 18.42 320 THR A CA 1
ATOM 2463 C C . THR A 1 323 ? -8.010 25.835 27.092 1.00 17.63 320 THR A C 1
ATOM 2464 O O . THR A 1 323 ? -6.968 26.009 27.735 1.00 20.72 320 THR A O 1
ATOM 2468 N N . ASP A 1 324 ? -8.772 24.760 27.276 1.00 18.07 321 ASP A N 1
ATOM 2469 C CA . ASP A 1 324 ? -8.348 23.694 28.173 1.00 16.89 321 ASP A CA 1
ATOM 2470 C C . ASP A 1 324 ? -7.550 22.613 27.429 1.00 16.21 321 ASP A C 1
ATOM 2471 O O . ASP A 1 324 ? -7.311 22.791 26.239 1.00 18.37 321 ASP A O 1
ATOM 2476 N N . GLY A 1 325 ? -7.131 21.565 28.134 1.00 16.37 322 GLY A N 1
ATOM 2477 C CA . GLY A 1 325 ? -6.309 20.519 27.516 1.00 17.90 322 GLY A CA 1
ATOM 2478 C C . GLY A 1 325 ? -6.996 19.881 26.325 1.00 17.49 322 GLY A C 1
ATOM 2479 O O . GLY A 1 325 ? -6.348 19.637 25.274 1.00 16.98 322 GLY A O 1
ATOM 2480 N N . ARG A 1 326 ? -8.288 19.619 26.432 1.00 17.49 323 ARG A N 1
ATOM 2481 C CA . ARG A 1 326 ? -9.024 19.055 25.329 1.00 19.12 323 ARG A CA 1
ATOM 2482 C C . ARG A 1 326 ? -9.054 19.966 24.111 1.00 19.67 323 ARG A C 1
ATOM 2483 O O . ARG A 1 326 ? -8.975 19.530 22.949 1.00 20.98 323 ARG A O 1
ATOM 2491 N N . GLU A 1 327 ? -9.142 21.270 24.323 1.00 18.41 324 GLU A N 1
ATOM 2492 C CA . GLU A 1 327 ? -9.059 22.233 23.224 1.00 20.35 324 GLU A CA 1
ATOM 2493 C C . GLU A 1 327 ? -7.647 22.185 22.629 1.00 18.45 324 GLU A C 1
ATOM 2494 O O . GLU A 1 327 ? -7.501 22.123 21.397 1.00 21.88 324 GLU A O 1
ATOM 2500 N N . GLY A 1 328 ? -6.621 22.082 23.478 1.00 19.45 325 GLY A N 1
ATOM 2501 C CA . GLY A 1 328 ? -5.229 22.006 23.024 1.00 18.26 325 GLY A CA 1
ATOM 2502 C C . GLY A 1 328 ? -5.012 20.756 22.152 1.00 17.69 325 GLY A C 1
ATOM 2503 O O . GLY A 1 328 ? -4.190 20.796 21.251 1.00 20.35 325 GLY A O 1
ATOM 2504 N N . LEU A 1 329 ? -5.735 19.680 22.408 1.00 15.87 326 LEU A N 1
ATOM 2505 C CA . LEU A 1 329 ? -5.511 18.455 21.623 1.00 15.44 326 LEU A CA 1
ATOM 2506 C C . LEU A 1 329 ? -5.900 18.688 20.175 1.00 16.90 326 LEU A C 1
ATOM 2507 O O . LEU A 1 329 ? -5.430 17.891 19.309 1.00 16.80 326 LEU A O 1
ATOM 2512 N N . LYS A 1 330 ? -6.812 19.626 19.894 1.00 15.92 327 LYS A N 1
ATOM 2513 C CA . LYS A 1 330 ? -7.247 19.806 18.489 1.00 14.39 327 LYS A CA 1
ATOM 2514 C C . LYS A 1 330 ? -6.068 20.214 17.624 1.00 15.51 327 LYS A C 1
ATOM 2515 O O . LYS A 1 330 ? -5.862 19.620 16.537 1.00 16.41 327 LYS A O 1
ATOM 2521 N N . SER A 1 331 ? -5.282 21.205 18.020 1.00 14.94 328 SER A N 1
ATOM 2522 C CA . SER A 1 331 ? -4.136 21.576 17.180 1.00 16.71 328 SER A CA 1
ATOM 2523 C C . SER A 1 331 ? -3.012 20.571 17.328 1.00 16.20 328 SER A C 1
ATOM 2524 O O . SER A 1 331 ? -2.256 20.376 16.372 1.00 14.78 328 SER A O 1
ATOM 2527 N N . LEU A 1 332 ? -2.816 19.969 18.497 1.00 16.07 329 LEU A N 1
ATOM 2528 C CA . LEU A 1 332 ? -1.766 18.953 18.619 1.00 13.95 329 LEU A CA 1
ATOM 2529 C C . LEU A 1 332 ? -2.067 17.832 17.648 1.00 13.58 329 LEU A C 1
ATOM 2530 O O . LEU A 1 332 ? -1.122 17.349 16.994 1.00 13.53 329 LEU A O 1
ATOM 2535 N N . GLU A 1 333 ? -3.327 17.419 17.548 1.00 14.17 330 GLU A N 1
ATOM 2536 C CA . GLU A 1 333 ? -3.628 16.257 16.662 1.00 12.53 330 GLU A CA 1
ATOM 2537 C C . GLU A 1 333 ? -3.295 16.644 15.218 1.00 14.89 330 GLU A C 1
ATOM 2538 O O . GLU A 1 333 ? -2.749 15.807 14.450 1.00 13.22 330 GLU A O 1
ATOM 2544 N N . LEU A 1 334 ? -3.533 17.892 14.814 1.00 13.08 331 LEU A N 1
ATOM 2545 C CA . LEU A 1 334 ? -3.131 18.336 13.472 1.00 15.39 331 LEU A CA 1
ATOM 2546 C C . LEU A 1 334 ? -1.622 18.293 13.305 1.00 14.14 331 LEU A C 1
ATOM 2547 O O . LEU A 1 334 ? -1.127 17.890 12.263 1.00 14.73 331 LEU A O 1
ATOM 2552 N N . LEU A 1 335 ? -0.856 18.787 14.278 1.00 13.40 332 LEU A N 1
ATOM 2553 C CA . LEU A 1 335 ? 0.584 18.813 14.178 1.00 13.97 332 LEU A CA 1
ATOM 2554 C C . LEU A 1 335 ? 1.079 17.394 14.011 1.00 12.29 332 LEU A C 1
ATOM 2555 O O . LEU A 1 335 ? 1.972 17.130 13.189 1.00 13.90 332 LEU A O 1
ATOM 2560 N N . ILE A 1 336 ? 0.511 16.469 14.810 1.00 13.58 333 ILE A N 1
ATOM 2561 C CA . ILE A 1 336 ? 1.008 15.071 14.788 1.00 11.12 333 ILE A CA 1
ATOM 2562 C C . ILE A 1 336 ? 0.587 14.464 13.446 1.00 10.51 333 ILE A C 1
ATOM 2563 O O . ILE A 1 336 ? 1.449 13.772 12.846 1.00 12.66 333 ILE A O 1
ATOM 2568 N N . ALA A 1 337 ? -0.586 14.811 12.906 1.00 12.32 334 ALA A N 1
ATOM 2569 C CA . ALA A 1 337 ? -0.936 14.261 11.580 1.00 11.35 334 ALA A CA 1
ATOM 2570 C C . ALA A 1 337 ? -0.004 14.824 10.495 1.00 12.10 334 ALA A C 1
ATOM 2571 O O . ALA A 1 337 ? 0.431 14.053 9.605 1.00 12.85 334 ALA A O 1
ATOM 2573 N N . MET A 1 338 ? 0.349 16.112 10.585 1.00 12.92 335 MET A N 1
ATOM 2574 C CA . MET A 1 338 ? 1.275 16.736 9.617 1.00 12.13 335 MET A CA 1
ATOM 2575 C C . MET A 1 338 ? 2.645 16.040 9.745 1.00 13.43 335 MET A C 1
ATOM 2576 O O . MET A 1 338 ? 3.268 15.725 8.716 1.00 12.95 335 MET A O 1
ATOM 2581 N N . TYR A 1 339 ? 3.120 15.809 10.971 1.00 13.42 336 TYR A N 1
ATOM 2582 C CA . TYR A 1 339 ? 4.417 15.127 11.164 1.00 12.95 336 TYR A CA 1
ATOM 2583 C C . TYR A 1 339 ? 4.448 13.690 10.667 1.00 12.89 336 TYR A C 1
ATOM 2584 O O . TYR A 1 339 ? 5.416 13.308 10.017 1.00 13.64 336 TYR A O 1
ATOM 2593 N N . LEU A 1 340 ? 3.377 12.947 10.923 1.00 11.11 337 LEU A N 1
ATOM 2594 C CA . LEU A 1 340 ? 3.289 11.582 10.375 1.00 11.30 337 LEU A CA 1
ATOM 2595 C C . LEU A 1 340 ? 3.236 11.648 8.840 1.00 11.65 337 LEU A C 1
ATOM 2596 O O . LEU A 1 340 ? 3.855 10.837 8.165 1.00 11.55 337 LEU A O 1
ATOM 2601 N N . SER A 1 341 ? 2.468 12.583 8.301 1.00 11.86 338 SER A N 1
ATOM 2602 C CA . SER A 1 341 ? 2.316 12.648 6.834 1.00 12.63 338 SER A CA 1
ATOM 2603 C C . SER A 1 341 ? 3.662 13.004 6.189 1.00 10.99 338 SER A C 1
ATOM 2604 O O . SER A 1 341 ? 4.047 12.400 5.171 1.00 12.68 338 SER A O 1
ATOM 2607 N N . ALA A 1 342 ? 4.383 13.983 6.736 1.00 11.26 339 ALA A N 1
ATOM 2608 C CA . ALA A 1 342 ? 5.681 14.366 6.189 1.00 12.94 339 ALA A CA 1
ATOM 2609 C C . ALA A 1 342 ? 6.693 13.238 6.321 1.00 13.06 339 ALA A C 1
ATOM 2610 O O . ALA A 1 342 ? 7.528 13.038 5.438 1.00 14.93 339 ALA A O 1
ATOM 2612 N N . ARG A 1 343 ? 6.623 12.493 7.424 1.00 11.52 340 ARG A N 1
ATOM 2613 C CA . ARG A 1 343 ? 7.610 11.438 7.638 1.00 10.41 340 ARG A CA 1
ATOM 2614 C C . ARG A 1 343 ? 7.381 10.326 6.608 1.00 12.70 340 ARG A C 1
ATOM 2615 O O . ARG A 1 343 ? 8.357 9.867 6.002 1.00 13.81 340 ARG A O 1
ATOM 2623 N N . ASP A 1 344 ? 6.132 9.904 6.434 1.00 12.99 341 ASP A N 1
ATOM 2624 C CA . ASP A 1 344 ? 5.847 8.706 5.651 1.00 14.04 341 ASP A CA 1
ATOM 2625 C C . ASP A 1 344 ? 5.478 9.043 4.206 1.00 17.17 341 ASP A C 1
ATOM 2626 O O . ASP A 1 344 ? 5.382 8.102 3.369 1.00 18.64 341 ASP A O 1
ATOM 2631 N N . GLY A 1 345 ? 5.334 10.323 3.865 1.00 13.47 342 GLY A N 1
ATOM 2632 C CA . GLY A 1 345 ? 4.925 10.662 2.472 1.00 15.21 342 GLY A CA 1
ATOM 2633 C C . GLY A 1 345 ? 3.545 10.168 2.103 1.00 18.68 342 GLY A C 1
ATOM 2634 O O . GLY A 1 345 ? 3.301 9.639 0.999 1.00 16.49 342 GLY A O 1
ATOM 2635 N N . ARG A 1 346 ? 2.603 10.311 3.022 1.00 17.52 343 ARG A N 1
ATOM 2636 C CA . ARG A 1 346 ? 1.233 9.830 2.768 1.00 17.90 343 ARG A CA 1
ATOM 2637 C C . ARG A 1 346 ? 0.204 10.782 3.384 1.00 16.83 343 ARG A C 1
ATOM 2638 O O . ARG A 1 346 ? 0.513 11.510 4.343 1.00 14.50 343 ARG A O 1
ATOM 2646 N N . ARG A 1 347 ? -1.000 10.762 2.812 1.00 16.55 344 ARG A N 1
ATOM 2647 C CA . ARG A 1 347 ? -2.128 11.506 3.367 1.00 13.40 344 ARG A CA 1
ATOM 2648 C C . ARG A 1 347 ? -2.466 10.890 4.701 1.00 13.70 344 ARG A C 1
ATOM 2649 O O . ARG A 1 347 ? -2.550 9.683 4.851 1.00 14.81 344 ARG A O 1
ATOM 2657 N N . VAL A 1 348 ? -2.678 11.759 5.705 1.00 11.27 345 VAL A N 1
ATOM 2658 C CA . VAL A 1 348 ? -3.054 11.227 7.044 1.00 11.85 345 VAL A CA 1
ATOM 2659 C C . VAL A 1 348 ? -4.399 11.821 7.413 1.00 10.26 345 VAL A C 1
ATOM 2660 O O . VAL A 1 348 ? -4.593 13.059 7.348 1.00 12.63 345 VAL A O 1
ATOM 2664 N N . SER A 1 349 ? -5.352 10.934 7.754 1.00 11.22 346 SER A N 1
ATOM 2665 C CA . SER A 1 349 ? -6.715 11.392 8.033 1.00 12.45 346 SER A CA 1
ATOM 2666 C C . SER A 1 349 ? -7.045 11.344 9.524 1.00 10.89 346 SER A C 1
ATOM 2667 O O . SER A 1 349 ? -6.399 10.662 10.317 1.00 14.40 346 SER A O 1
ATOM 2670 N N . LEU A 1 350 ? -8.025 12.176 9.890 1.00 11.37 347 LEU A N 1
ATOM 2671 C CA . LEU A 1 350 ? -8.424 12.399 11.293 1.00 12.50 347 LEU A CA 1
ATOM 2672 C C . LEU A 1 350 ? -9.821 11.816 11.511 1.00 13.51 347 LEU A C 1
ATOM 2673 O O . LEU A 1 350 ? -10.602 11.652 10.592 1.00 13.51 347 LEU A O 1
ATOM 2678 N N . PRO A 1 351 ? -10.175 11.536 12.793 1.00 12.95 348 PRO A N 1
ATOM 2679 C CA . PRO A 1 351 ? -9.327 11.645 13.966 1.00 11.89 348 PRO A CA 1
ATOM 2680 C C . PRO A 1 351 ? -8.280 10.545 13.985 1.00 11.82 348 PRO A C 1
ATOM 2681 O O . PRO A 1 351 ? -8.459 9.476 13.437 1.00 12.95 348 PRO A O 1
ATOM 2685 N N . LEU A 1 352 ? -7.212 10.775 14.719 1.00 11.75 349 LEU A N 1
ATOM 2686 C CA . LEU A 1 352 ? -6.132 9.773 14.814 1.00 12.87 349 LEU A CA 1
ATOM 2687 C C . LEU A 1 352 ? -6.536 8.495 15.529 1.00 14.75 349 LEU A C 1
ATOM 2688 O O . LEU A 1 352 ? -6.021 7.439 15.224 1.00 15.93 349 LEU A O 1
ATOM 2693 N N . ASP A 1 353 ? -7.473 8.626 16.459 1.00 13.05 350 ASP A N 1
ATOM 2694 C CA . ASP A 1 353 ? -7.874 7.456 17.245 1.00 16.82 350 ASP A CA 1
ATOM 2695 C C . ASP A 1 353 ? -9.352 7.100 17.192 1.00 16.34 350 ASP A C 1
ATOM 2696 O O . ASP A 1 353 ? -10.224 7.982 17.279 1.00 16.05 350 ASP A O 1
ATOM 2701 N N . TYR A 1 354 ? -9.608 5.809 16.983 1.00 15.77 351 TYR A N 1
ATOM 2702 C CA . TYR A 1 354 ? -10.897 5.215 17.223 1.00 14.73 351 TYR A CA 1
ATOM 2703 C C . TYR A 1 354 ? -10.717 4.107 18.254 1.00 18.00 351 TYR A C 1
ATOM 2704 O O . TYR A 1 354 ? -11.422 3.129 18.282 1.00 16.05 351 TYR A O 1
#

InterPro domains:
  IPR000683 Gfo/Idh/MocA-like oxidoreductase, N-terminal [PF01408] (12-129)
  IPR004104 Gfo/Idh/MocA-like oxidoreductase, C-terminal [PF02894] (143-348)
  IPR036291 NAD(P)-binding domain superfamily [SSF51735] (4-166)
  IPR052515 Gfo/Idh/MocA Oxidoreductase [PTHR43249] (10-347)

Secondary structure (DSSP, 8-state):
-PPPPP--SSPEEEEEE--STTHHHHHHHHHHTTTTEEEEEEE-SSHHHHHHHHHHH--EEES-HHHHHHH---SEEEE-S-GGGHHHHHHHHHHTT-EEEEPSSS-SSHHHHHHHHHHHHHHT--EEE--GGGGSHHHHHHHHHHHTTTT-SEEEEEEEEE-B--HHHHHTSTTTT-TTTT--IIIIITHHHHHHIIIII--EEEEEEEEE-SSSSSSS-SEEEEEEEETTS-EEEEEEESB-SSS--EEEEEEEETTEEEEEETTTT-EEEEEEESS--GGGGGHHHH---SHHHHHHHHHHHHTTS---SSBHHHHHHHHHHHHHHHHHHHHTS-EES-S--